Protein AF-R4YTL3-F1 (afdb_monomer)

Radius of gyration: 23.17 Å; Cα contacts (8 Å, |Δi|>4): 343; chains: 1; bounding box: 93×46×50 Å

Organism: NCBI:txid698738

Nearest PDB structures (foldseek):
  4dok-assembly2_B  TM=5.307E-01  e=1.061E-02  Arabidopsis thaliana
  6crd-assembly1_B  TM=7.516E-01  e=5.118E+00  Staphylothermus marinus
  7okt-assembly2_B  TM=2.646E-01  e=1.957E-01  Homo sapiens
  8v45-assembly1_F  TM=2.611E-01  e=8.905E-01  Escherichia coli B185
  8v48-assembly1_B  TM=3.566E-01  e=4.053E+00  Escherichia coli B185

Foldseek 3Di:
DPPDPVPPPDDPPPPPPPPPPPPPQPWDWQFKFFLDDPNDGQKIKIWIFGDPDPPPPDTHTFKIKIFGAAQWAFLVNVLVSQCVLLCVQPNDPVCVVCVVVSCQVSLLCPGTDGFLWMWMWGWDDDPNAIWTFIDIQNHTQDIGHNVVRVSSVCSCQPPRHSDPRSNCRRNVNDDPVVRVVSVVSNVPRHDDPVRSVVSVVSSVVSVVVVD

Secondary structure (DSSP, 8-state):
--S-TT-SSS----------------EEEEEEEEEEETTEEEEEEEEEEE--STT-SSPEEEEEEEEE-SS-B-HHHHHHHHHHHHHHHHHHHHHHHTHHHHHHHHHT--S-B-TT-EEEEEEEEETTEEEEEEEETTEEEEEEETTHHHHHHHHHHSSS-S-HHHHHHHTT-S-HHHHHHHHHHHHH----HHHHHHHHHHHHHHHHHT-

InterPro domains:
  IPR016087 Chalcone isomerase [P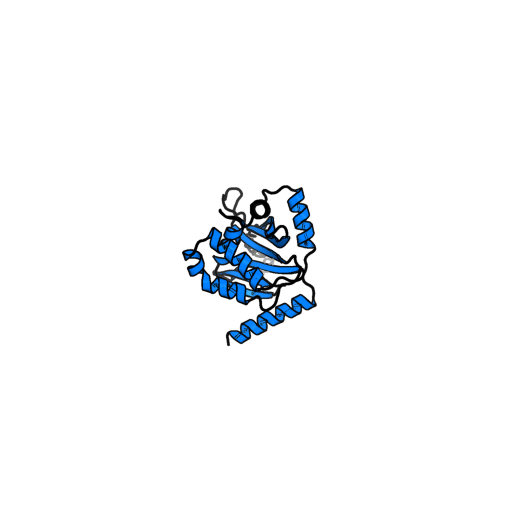F16036] (20-171)

Mean predicted aligned error: 8.26 Å

Solvent-accessible surface area (backbone atoms only — not comparable to full-atom values): 11824 Å² total; per-residue (Å²): 139,80,95,62,87,88,70,84,83,74,76,85,73,81,77,76,72,78,73,76,74,73,79,73,75,59,70,39,80,47,23,36,24,49,52,55,61,94,95,36,61,51,31,36,35,40,33,25,24,31,57,69,58,100,78,52,94,66,65,43,78,39,34,42,39,36,33,30,56,40,75,69,41,49,49,70,56,55,51,49,56,50,52,52,26,41,45,68,50,58,35,69,69,56,48,59,76,41,41,68,59,52,47,55,64,55,62,59,56,80,58,63,44,36,45,9,39,36,39,36,40,28,62,46,73,60,89,92,45,64,28,19,42,32,25,45,55,92,37,76,60,46,81,43,55,58,62,50,53,54,55,58,50,43,21,40,58,44,95,48,31,77,39,69,67,25,23,33,15,35,70,48,70,48,55,69,70,57,42,52,56,45,47,59,55,48,74,68,45,56,58,51,72,70,54,35,60,50,49,56,49,43,44,56,52,55,57,60,74,77,110

Sequence (211 aa):
MYRIVLSLITIFSVCFSALAVASSENVELQGYGAFSNLNKDWMLMALYVNKAEETAESATPQRLEIKIAPQRFSQRRFRSLWLNALAIEHGADKMAAMQAELTQFFDIIQEPLEAGDTLIIERTEIGSEVRTEVKINYHTLADLSADFLPLIVQSLVGKHPPTQALKTGLTGEASLREQTNLAIRFDRLEPTLPRIAEISRWGKRILASHL

pLDDT: mean 88.37, std 17.32, range [41.62, 98.81]

Structure (mmCIF, N/CA/C/O backbone):
data_AF-R4YTL3-F1
#
_entry.id   AF-R4YTL3-F1
#
loop_
_atom_site.group_PDB
_atom_site.id
_atom_site.type_symbol
_atom_site.label_atom_id
_atom_site.label_alt_id
_atom_site.label_comp_id
_atom_site.label_asym_id
_atom_site.label_entity_id
_atom_site.label_seq_id
_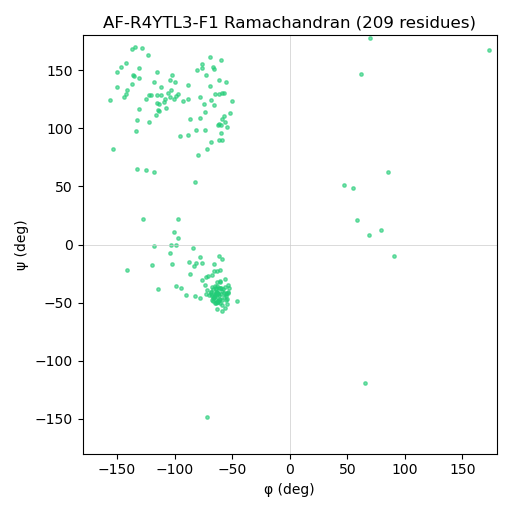atom_site.pdbx_PDB_ins_code
_atom_site.Cartn_x
_atom_site.Cartn_y
_atom_site.Cartn_z
_atom_site.occupancy
_atom_site.B_iso_or_equiv
_atom_site.auth_seq_id
_atom_site.auth_comp_id
_atom_site.auth_asym_id
_atom_site.auth_atom_id
_atom_site.pdbx_PDB_model_num
ATOM 1 N N . MET A 1 1 ? 75.427 13.203 28.846 1.00 50.22 1 MET A N 1
ATOM 2 C CA . MET A 1 1 ? 74.529 12.360 28.021 1.00 50.22 1 MET A CA 1
ATOM 3 C C . MET A 1 1 ? 73.904 11.358 28.984 1.00 50.22 1 MET A C 1
ATOM 5 O O . MET A 1 1 ? 74.650 10.568 29.522 1.00 50.22 1 MET A O 1
ATOM 9 N N . TYR A 1 2 ? 72.684 11.501 29.500 1.00 44.78 2 TYR A N 1
ATOM 10 C CA . TYR A 1 2 ? 71.396 11.387 28.813 1.00 44.78 2 TYR A CA 1
ATOM 11 C C . TYR A 1 2 ? 70.333 12.234 29.553 1.00 44.78 2 TYR A C 1
ATOM 13 O O . TYR A 1 2 ? 69.546 11.731 30.345 1.00 44.78 2 TYR A O 1
ATOM 21 N N . ARG A 1 3 ? 70.297 13.548 29.291 1.00 46.03 3 ARG A N 1
ATOM 22 C CA . ARG A 1 3 ? 69.142 14.420 29.593 1.00 46.03 3 ARG A CA 1
ATOM 23 C C . ARG A 1 3 ? 68.102 14.284 28.472 1.00 46.03 3 ARG A C 1
ATOM 25 O O . ARG A 1 3 ? 67.812 15.282 27.832 1.00 46.03 3 ARG A O 1
ATOM 32 N N . ILE A 1 4 ? 67.653 13.072 28.122 1.00 51.38 4 ILE A N 1
ATOM 33 C CA . ILE A 1 4 ? 66.729 12.895 26.973 1.00 51.38 4 ILE A CA 1
ATOM 34 C C . ILE A 1 4 ? 65.637 11.831 27.189 1.00 51.38 4 ILE A C 1
ATOM 36 O O . ILE A 1 4 ? 64.583 11.942 26.581 1.00 51.38 4 ILE A O 1
ATOM 40 N N . VAL A 1 5 ? 65.769 10.859 28.095 1.00 46.12 5 VAL A N 1
ATOM 41 C CA . VAL A 1 5 ? 64.767 9.764 28.169 1.00 46.12 5 VAL A CA 1
ATOM 42 C C . VAL A 1 5 ? 63.686 9.996 29.238 1.00 46.12 5 VAL A C 1
ATOM 44 O O . VAL A 1 5 ? 63.037 9.065 29.692 1.00 46.12 5 VAL A O 1
ATOM 47 N N . LEU A 1 6 ? 63.475 11.253 29.648 1.00 41.62 6 LEU A N 1
ATOM 48 C CA . LEU A 1 6 ? 62.362 11.659 30.525 1.00 41.62 6 LEU A CA 1
ATOM 49 C C . LEU A 1 6 ? 61.192 12.299 29.752 1.00 41.62 6 LEU A C 1
ATOM 51 O O . LEU A 1 6 ? 60.295 12.874 30.356 1.00 41.62 6 LEU A O 1
ATOM 55 N N . SER A 1 7 ? 61.194 12.215 28.418 1.00 45.69 7 SER A N 1
ATOM 56 C CA . SER A 1 7 ? 60.171 12.813 27.553 1.00 45.69 7 SER A CA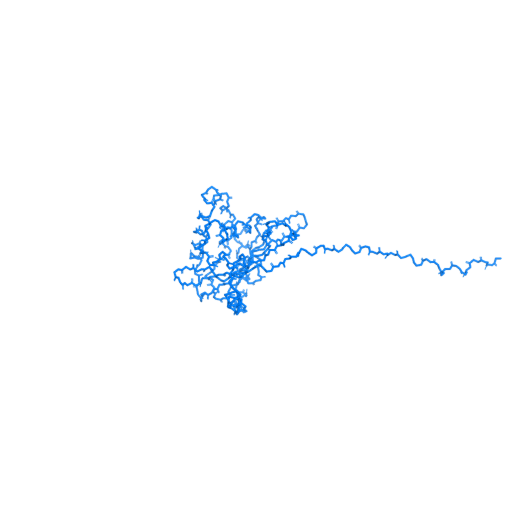 1
ATOM 57 C C . SER A 1 7 ? 59.692 11.812 26.498 1.00 45.69 7 SER A C 1
ATOM 59 O O . SER A 1 7 ? 59.905 11.967 25.304 1.00 45.69 7 SER A O 1
ATOM 61 N N . LEU A 1 8 ? 59.058 10.737 26.960 1.00 42.53 8 LEU A N 1
ATOM 62 C CA . LEU A 1 8 ? 58.142 9.933 26.137 1.00 42.53 8 LEU A CA 1
ATOM 63 C C . LEU A 1 8 ? 56.786 9.748 26.839 1.00 42.53 8 LEU A C 1
ATOM 65 O O . LEU A 1 8 ? 56.022 8.840 26.539 1.00 42.53 8 LEU A O 1
ATOM 69 N N . ILE A 1 9 ? 56.487 10.654 27.773 1.00 49.19 9 ILE A N 1
ATOM 70 C CA . ILE A 1 9 ? 55.171 10.868 28.375 1.00 49.19 9 ILE A CA 1
ATOM 71 C C . ILE A 1 9 ? 54.768 12.293 28.000 1.00 49.19 9 ILE A C 1
ATOM 73 O O . ILE A 1 9 ? 54.671 13.177 28.840 1.00 49.19 9 ILE A O 1
ATOM 77 N N . THR A 1 10 ? 54.626 12.559 26.708 1.00 47.91 10 THR A N 1
ATOM 78 C CA . THR A 1 10 ? 53.967 13.778 26.241 1.00 47.91 10 THR A CA 1
ATOM 79 C C . THR A 1 10 ? 53.432 13.530 24.846 1.00 47.91 10 THR A C 1
ATOM 81 O O . THR A 1 10 ? 54.187 13.216 23.933 1.00 47.91 10 THR A O 1
ATOM 84 N N . ILE A 1 11 ? 52.124 13.753 24.714 1.00 50.44 11 ILE A N 1
ATOM 85 C CA . ILE A 1 11 ? 51.356 13.817 23.470 1.00 50.44 11 ILE A CA 1
ATOM 86 C C . ILE A 1 11 ? 50.887 12.436 22.984 1.00 50.44 11 ILE A C 1
ATOM 88 O O . ILE A 1 11 ? 51.167 11.981 21.879 1.00 50.44 11 ILE A O 1
ATOM 92 N N . PHE A 1 12 ? 50.060 11.796 23.819 1.00 46.00 12 PHE A N 1
ATOM 93 C CA . PHE A 1 12 ? 48.920 11.025 23.320 1.00 46.00 12 PHE A CA 1
ATOM 94 C C . PHE A 1 12 ? 48.062 12.014 22.522 1.00 46.00 12 PHE A C 1
ATOM 96 O O . PHE A 1 12 ? 47.272 12.773 23.082 1.00 46.00 12 PHE A O 1
ATOM 103 N N . SER A 1 13 ? 48.367 12.119 21.228 1.00 48.91 13 SER A N 1
ATOM 104 C CA . SER A 1 13 ? 47.655 12.962 20.281 1.00 48.91 13 SER A CA 1
ATOM 105 C C . SER A 1 13 ? 46.194 12.539 20.304 1.00 48.91 13 SER A C 1
ATOM 107 O O . SER A 1 13 ? 45.847 11.427 19.907 1.00 48.91 13 SER A O 1
ATOM 109 N N . VAL A 1 14 ? 45.362 13.421 20.848 1.00 51.19 14 VAL A N 1
ATOM 110 C CA . VAL A 1 14 ? 43.909 13.326 20.839 1.00 51.19 14 VAL A CA 1
ATOM 111 C C . VAL A 1 14 ? 43.469 13.345 19.376 1.00 51.19 14 VAL A C 1
ATOM 113 O O . VAL A 1 14 ? 43.236 14.395 18.786 1.00 51.19 14 VAL A O 1
ATOM 116 N N . CYS A 1 15 ? 43.373 12.164 18.769 1.00 48.69 15 CYS A N 1
ATOM 117 C CA . CYS A 1 15 ? 42.535 11.945 17.601 1.00 48.69 15 CYS A CA 1
ATOM 118 C C . CYS A 1 15 ? 41.089 11.983 18.093 1.00 48.69 15 CYS A C 1
ATOM 120 O O . CYS A 1 15 ? 40.484 10.958 18.397 1.00 48.69 15 CYS A O 1
ATOM 122 N N . PHE A 1 16 ? 40.556 13.197 18.230 1.00 50.69 16 PHE A N 1
ATOM 123 C CA . PHE A 1 16 ? 39.122 13.415 18.309 1.00 50.69 16 PHE A CA 1
ATOM 124 C C . PHE A 1 16 ? 38.565 13.083 16.924 1.00 50.69 16 PHE A C 1
ATOM 126 O O . PHE A 1 16 ? 38.540 13.919 16.023 1.00 50.69 16 PHE A O 1
ATOM 133 N N . SER A 1 17 ? 38.227 11.813 16.717 1.00 49.75 17 SER A N 1
ATOM 134 C CA . SER A 1 17 ? 37.454 11.383 15.564 1.00 49.75 17 SER A CA 1
ATOM 135 C C . SER A 1 17 ? 36.136 12.146 15.620 1.00 49.75 17 SER A C 1
ATOM 137 O O . SER A 1 17 ? 35.312 11.894 16.497 1.00 49.75 17 SER A O 1
ATOM 139 N N . ALA A 1 18 ? 35.958 13.111 14.720 1.00 51.25 18 ALA A N 1
ATOM 140 C CA . ALA A 1 18 ? 34.653 13.677 14.443 1.00 51.25 18 ALA A CA 1
ATOM 141 C C . ALA A 1 18 ? 33.775 12.522 13.954 1.00 51.25 18 ALA A C 1
ATOM 143 O O . ALA A 1 18 ? 33.846 12.111 12.796 1.00 51.25 18 ALA A O 1
ATOM 144 N N . LEU A 1 19 ? 33.012 11.937 14.875 1.00 45.50 19 LEU A N 1
ATOM 145 C CA . LEU A 1 19 ? 31.906 11.067 14.539 1.00 45.50 19 LEU A CA 1
ATOM 146 C C . LEU A 1 19 ? 30.937 11.968 13.777 1.00 45.50 19 LEU A C 1
ATOM 148 O O . LEU A 1 19 ? 30.296 12.836 14.370 1.00 45.50 19 LEU A O 1
ATOM 152 N N . ALA A 1 20 ? 30.908 11.831 12.453 1.00 45.12 20 ALA A N 1
ATOM 153 C CA . ALA A 1 20 ? 29.818 12.362 11.664 1.00 45.12 20 ALA A CA 1
ATOM 154 C C . ALA A 1 20 ? 28.552 11.739 12.251 1.00 45.12 20 ALA A C 1
ATOM 156 O O . ALA A 1 20 ? 28.320 10.537 12.119 1.00 45.12 20 ALA A O 1
ATOM 157 N N . VAL A 1 21 ? 27.790 12.539 12.995 1.00 43.94 21 VAL A N 1
ATOM 158 C CA . VAL A 1 21 ? 26.421 12.199 13.348 1.00 43.94 21 VAL A CA 1
ATOM 159 C C . VAL A 1 21 ? 25.728 12.066 12.006 1.00 43.94 21 VAL A C 1
ATOM 161 O O . VAL A 1 21 ? 25.489 13.066 11.334 1.00 43.94 21 VAL A O 1
ATOM 164 N N . ALA A 1 22 ? 25.497 10.826 11.575 1.00 42.72 22 ALA A N 1
ATOM 165 C CA . ALA A 1 22 ? 24.536 10.563 10.528 1.00 42.72 22 ALA A CA 1
ATOM 166 C C . ALA A 1 22 ? 23.254 11.252 10.992 1.00 42.72 22 ALA A C 1
ATOM 168 O O . ALA A 1 22 ? 22.723 10.921 12.055 1.00 42.72 22 ALA A O 1
ATOM 169 N N . SER A 1 23 ? 22.842 12.288 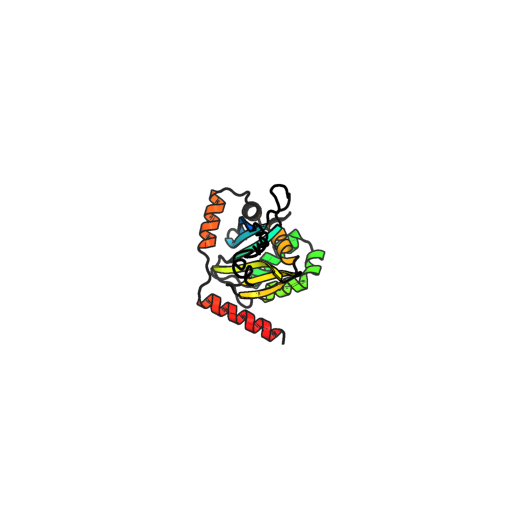10.267 1.00 45.47 23 SER A N 1
ATOM 170 C CA . SER A 1 23 ? 21.548 12.925 10.442 1.00 45.47 23 SER A CA 1
ATOM 171 C C . SER A 1 23 ? 20.512 11.819 10.327 1.00 45.47 23 SER A C 1
ATOM 173 O O . SER A 1 23 ? 20.238 11.336 9.232 1.00 45.47 23 SER A O 1
ATOM 175 N N . SER A 1 24 ? 20.012 11.353 11.471 1.00 51.34 24 SER A N 1
ATOM 176 C CA . SER A 1 24 ? 18.873 10.455 11.513 1.00 51.34 24 SER A CA 1
ATOM 177 C C . SER A 1 24 ? 17.730 11.237 10.894 1.00 51.34 24 SER A C 1
ATOM 179 O O . SER A 1 24 ? 17.213 12.157 11.525 1.00 51.34 24 SER A O 1
ATOM 181 N N . GLU A 1 25 ? 17.380 10.922 9.648 1.00 62.81 25 GLU A N 1
ATOM 182 C CA . GLU A 1 25 ? 16.120 11.381 9.082 1.00 62.81 25 GLU A CA 1
ATOM 183 C C . GLU A 1 25 ? 15.023 11.037 10.092 1.00 62.81 25 GLU A C 1
ATOM 185 O O . GLU A 1 25 ? 14.917 9.890 10.539 1.00 62.81 25 GLU A O 1
ATOM 190 N N . ASN A 1 26 ? 14.267 12.043 10.534 1.00 78.56 26 ASN A N 1
ATOM 191 C CA . ASN A 1 26 ? 13.244 11.850 11.551 1.00 78.56 26 ASN A CA 1
ATOM 192 C C . ASN A 1 26 ? 11.999 11.259 10.877 1.00 78.56 26 ASN A C 1
ATOM 194 O O . ASN A 1 26 ? 11.058 11.967 10.515 1.00 78.56 26 ASN A O 1
ATOM 198 N N . VAL A 1 27 ? 12.069 9.955 10.598 1.00 90.12 27 VAL A N 1
ATOM 199 C CA . VAL A 1 27 ? 10.976 9.183 10.012 1.00 90.12 27 VAL A CA 1
ATOM 200 C C . VAL A 1 27 ? 9.969 8.874 11.109 1.00 90.12 27 VAL A C 1
ATOM 202 O O . VAL A 1 27 ? 10.211 8.050 11.991 1.00 90.12 27 VAL A O 1
ATOM 205 N N . GLU A 1 28 ? 8.819 9.526 11.034 1.00 93.31 28 GLU A N 1
ATOM 206 C CA . GLU A 1 28 ? 7.752 9.415 12.020 1.00 93.31 28 GLU A CA 1
ATOM 207 C C . GLU A 1 28 ? 6.512 8.778 1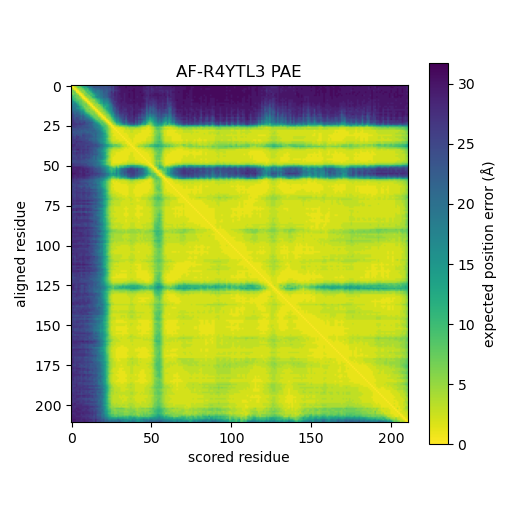1.396 1.00 93.31 28 GLU A C 1
ATOM 209 O O . GLU A 1 28 ? 6.212 8.965 10.215 1.00 93.31 28 GLU A O 1
ATOM 214 N N . LEU A 1 29 ? 5.751 8.045 12.209 1.00 95.94 29 LEU A N 1
ATOM 215 C CA . LEU A 1 29 ? 4.403 7.624 11.843 1.00 95.94 29 LEU A CA 1
ATOM 216 C C . LEU A 1 29 ? 3.501 8.864 11.742 1.00 95.94 29 LEU A C 1
ATOM 218 O O . LEU A 1 29 ? 3.296 9.561 12.734 1.00 95.94 29 LEU A O 1
ATOM 222 N N . GLN A 1 30 ? 2.931 9.107 10.564 1.00 95.88 30 GLN A N 1
ATOM 223 C CA . GLN A 1 30 ? 1.965 10.182 10.334 1.00 95.88 30 GLN A CA 1
ATOM 224 C C . GLN A 1 30 ? 0.552 9.774 10.768 1.00 95.88 30 GLN A C 1
ATOM 226 O O . GLN A 1 30 ? -0.147 10.556 11.408 1.00 95.88 30 GLN A O 1
ATOM 231 N N . GLY A 1 31 ? 0.121 8.557 10.425 1.00 97.50 31 GLY A N 1
ATOM 232 C CA . GLY A 1 31 ? -1.217 8.084 10.770 1.00 97.50 31 GLY A CA 1
ATOM 233 C C . GLY A 1 31 ? -1.593 6.742 10.151 1.00 97.50 31 GLY A C 1
ATOM 234 O O . GLY A 1 31 ? -0.929 6.237 9.239 1.00 97.50 31 GLY A O 1
ATOM 235 N N . TYR A 1 32 ? -2.689 6.179 10.661 1.00 98.62 32 TYR A N 1
ATOM 236 C CA . TYR A 1 32 ? -3.305 4.953 10.166 1.00 98.62 32 TYR A CA 1
ATOM 237 C C . TYR A 1 32 ? -4.540 5.237 9.318 1.00 98.62 32 TYR A C 1
ATOM 239 O O . TYR A 1 32 ? -5.330 6.133 9.614 1.00 98.62 32 TYR A O 1
ATOM 247 N N . GLY A 1 33 ? -4.770 4.406 8.306 1.00 98.19 33 GLY A N 1
ATOM 248 C CA . GLY A 1 33 ? -5.941 4.490 7.442 1.00 98.19 33 GLY A CA 1
ATOM 249 C C . GLY A 1 33 ? -6.481 3.120 7.049 1.00 98.19 33 GLY A C 1
ATOM 250 O O . GLY A 1 33 ? -5.762 2.124 7.057 1.00 98.19 33 GLY A O 1
ATOM 251 N N . ALA A 1 34 ? -7.763 3.060 6.693 1.00 98.06 34 ALA A N 1
ATOM 252 C CA . ALA A 1 34 ? -8.385 1.861 6.140 1.00 98.06 34 ALA A CA 1
ATOM 253 C C . ALA A 1 34 ? -8.829 2.120 4.700 1.00 98.06 34 ALA A C 1
ATOM 255 O O . ALA A 1 34 ? -9.629 3.016 4.427 1.00 98.06 34 ALA A O 1
ATOM 256 N N . PHE A 1 35 ? -8.323 1.318 3.765 1.00 98.06 35 PHE A N 1
ATOM 257 C CA . PHE A 1 35 ? -8.849 1.293 2.408 1.00 98.06 35 PHE A CA 1
ATOM 258 C C . PHE A 1 35 ? -10.093 0.410 2.397 1.00 98.06 35 PHE A C 1
ATOM 260 O O . PHE A 1 35 ? -10.022 -0.825 2.319 1.00 98.06 35 PHE A O 1
ATOM 267 N N . SER A 1 36 ? -11.247 1.063 2.458 1.00 95.56 36 SER A N 1
ATOM 268 C CA . SER A 1 36 ? -12.547 0.404 2.486 1.00 95.56 36 SER A CA 1
ATOM 269 C C . SER A 1 36 ? -13.251 0.511 1.133 1.00 95.56 36 SER A C 1
ATOM 271 O O . SER A 1 36 ? -13.214 1.538 0.460 1.00 95.56 36 SER A O 1
ATOM 273 N N . ASN A 1 37 ? -13.936 -0.555 0.723 1.00 93.56 37 ASN A N 1
ATOM 274 C CA . ASN A 1 37 ? -14.825 -0.537 -0.437 1.00 93.56 37 ASN A CA 1
ATOM 275 C C . ASN A 1 37 ? -16.053 -1.400 -0.141 1.00 93.56 37 ASN A C 1
ATOM 277 O O . ASN A 1 37 ? -15.897 -2.548 0.278 1.00 93.56 37 ASN A O 1
ATOM 281 N N . LEU A 1 38 ? -17.253 -0.847 -0.363 1.00 88.81 38 LEU A N 1
ATOM 282 C CA . LEU A 1 38 ? -18.541 -1.472 -0.023 1.00 88.81 38 LEU A CA 1
ATOM 283 C C . LEU A 1 38 ? -18.634 -1.874 1.465 1.00 88.81 38 LEU A C 1
ATOM 285 O O . LEU A 1 38 ? -18.981 -3.007 1.786 1.00 88.81 38 LEU A O 1
ATOM 289 N N . ASN A 1 39 ? -18.287 -0.950 2.372 1.00 87.94 39 ASN A N 1
ATOM 290 C CA . ASN A 1 39 ? -18.302 -1.140 3.836 1.00 87.94 39 ASN A CA 1
ATOM 291 C C . ASN A 1 39 ? -17.422 -2.290 4.354 1.00 87.94 39 ASN A C 1
ATOM 293 O O . ASN A 1 39 ? -17.630 -2.796 5.455 1.00 87.94 39 ASN A O 1
ATOM 297 N N . LYS A 1 40 ? -16.429 -2.702 3.564 1.00 93.88 40 LYS A N 1
ATOM 298 C CA . LYS A 1 40 ? -15.442 -3.704 3.950 1.00 93.88 40 LYS A CA 1
ATOM 299 C C . LYS A 1 40 ? -14.045 -3.122 3.841 1.00 93.88 40 LYS A C 1
ATOM 301 O O . LYS A 1 40 ? -13.676 -2.621 2.778 1.00 93.88 40 LYS A O 1
ATOM 306 N N . ASP A 1 41 ? -13.268 -3.260 4.906 1.00 97.06 41 ASP A N 1
ATOM 307 C CA . ASP A 1 41 ? -11.845 -2.936 4.898 1.00 97.06 41 ASP A CA 1
ATOM 308 C C . ASP A 1 41 ? -11.091 -4.029 4.146 1.00 97.06 41 ASP A C 1
ATOM 310 O O . ASP A 1 41 ? -11.161 -5.212 4.495 1.00 97.06 41 ASP A O 1
ATOM 314 N N . TRP A 1 42 ? -10.393 -3.634 3.088 1.00 98.12 42 TRP A N 1
ATOM 315 C CA . TRP A 1 42 ? -9.552 -4.538 2.307 1.00 98.12 42 TRP A CA 1
ATOM 316 C C . TRP A 1 42 ? -8.106 -4.490 2.784 1.00 98.12 42 TRP A C 1
ATOM 318 O O . TRP A 1 42 ? -7.437 -5.521 2.830 1.00 98.12 42 TRP A O 1
ATOM 328 N N . MET A 1 43 ? -7.645 -3.296 3.151 1.00 98.56 43 MET A N 1
ATOM 329 C CA . MET A 1 43 ? -6.268 -3.022 3.536 1.00 98.56 43 MET A CA 1
ATOM 330 C C . MET A 1 43 ? -6.257 -2.023 4.691 1.00 98.56 43 MET A C 1
ATOM 332 O O . MET A 1 43 ? -6.959 -1.012 4.629 1.00 98.56 43 MET A O 1
ATOM 336 N N . LEU A 1 44 ? -5.471 -2.304 5.726 1.00 98.69 44 LEU A N 1
ATOM 337 C CA . LEU A 1 44 ? -5.126 -1.341 6.769 1.00 98.69 44 LEU A CA 1
ATOM 338 C C . LEU A 1 44 ? -3.738 -0.792 6.463 1.00 98.69 44 LEU A C 1
ATOM 340 O O . LEU A 1 44 ? -2.875 -1.537 6.013 1.00 98.69 44 LEU A O 1
ATOM 344 N N . MET A 1 45 ? -3.537 0.502 6.654 1.00 98.69 45 MET A N 1
ATOM 345 C CA . MET A 1 45 ? -2.358 1.209 6.173 1.00 98.69 45 MET A CA 1
ATOM 346 C C . MET A 1 45 ? -1.750 2.049 7.286 1.00 98.69 45 MET A C 1
ATOM 348 O O . MET A 1 45 ? -2.493 2.645 8.065 1.00 98.69 45 MET A O 1
ATOM 352 N N . ALA A 1 46 ? -0.426 2.126 7.315 1.00 98.62 46 ALA A N 1
ATOM 353 C CA . ALA A 1 46 ? 0.343 3.043 8.142 1.00 98.62 46 ALA A CA 1
ATOM 354 C C . ALA A 1 46 ? 1.274 3.850 7.233 1.00 98.62 46 ALA A C 1
ATOM 356 O O . ALA A 1 46 ? 2.030 3.278 6.441 1.00 98.62 46 ALA A O 1
ATOM 357 N N . LEU A 1 47 ? 1.186 5.176 7.315 1.00 98.50 47 LEU A N 1
ATOM 358 C CA . LEU A 1 47 ? 2.035 6.079 6.543 1.00 98.50 47 LEU A CA 1
ATOM 359 C C . LEU A 1 47 ? 3.110 6.668 7.447 1.00 98.50 47 LEU A C 1
ATOM 361 O O . LEU A 1 47 ? 2.800 7.276 8.469 1.00 98.50 47 LEU A O 1
ATOM 365 N N . TYR A 1 48 ? 4.360 6.530 7.028 1.00 97.44 48 TYR A N 1
ATOM 366 C CA . TYR A 1 48 ? 5.520 7.127 7.666 1.00 97.44 48 TYR A CA 1
ATOM 367 C C . TYR A 1 48 ? 6.111 8.191 6.752 1.00 97.44 48 TYR A C 1
ATOM 369 O O . TYR A 1 48 ? 6.284 7.978 5.544 1.00 97.44 48 TYR A O 1
ATOM 377 N N . VAL A 1 49 ? 6.440 9.332 7.339 1.00 95.12 49 VAL A N 1
ATOM 378 C CA . VAL A 1 49 ? 6.938 10.505 6.626 1.00 95.12 49 VAL A CA 1
ATOM 379 C C . VAL A 1 49 ? 8.185 11.039 7.310 1.00 95.12 49 VAL A C 1
ATOM 381 O O . VAL A 1 49 ? 8.354 10.894 8.517 1.00 95.12 49 VAL A O 1
ATOM 384 N N . ASN A 1 50 ? 9.049 11.684 6.537 1.00 91.19 50 ASN A N 1
ATOM 385 C CA . ASN A 1 50 ? 10.099 12.534 7.075 1.00 91.19 50 ASN A CA 1
ATOM 386 C C . ASN A 1 50 ? 9.565 13.971 7.130 1.00 91.19 50 ASN A C 1
ATOM 388 O O . ASN A 1 50 ? 9.129 14.521 6.110 1.00 91.19 50 ASN A O 1
ATOM 392 N N . LYS A 1 51 ? 9.590 14.560 8.327 1.00 80.69 51 LYS A N 1
ATOM 393 C CA . LYS A 1 51 ? 9.337 15.986 8.541 1.00 80.69 51 LYS A CA 1
ATOM 394 C C . LYS A 1 51 ? 10.687 16.698 8.584 1.00 80.69 51 LYS A C 1
ATOM 396 O O . LYS A 1 51 ? 11.338 16.756 9.625 1.00 80.69 51 LYS A O 1
ATOM 401 N N . ALA A 1 52 ? 11.122 17.207 7.438 1.00 66.06 52 ALA A N 1
ATOM 402 C CA . ALA A 1 52 ? 12.321 18.029 7.369 1.00 66.06 52 ALA A CA 1
ATOM 403 C C . ALA A 1 52 ? 12.008 19.415 7.961 1.00 66.06 52 ALA A C 1
ATOM 405 O O . ALA A 1 52 ? 11.431 20.243 7.276 1.00 66.06 52 ALA A O 1
ATOM 406 N N . GLU A 1 53 ? 12.376 19.644 9.224 1.00 53.72 53 GLU A N 1
ATOM 407 C CA . GLU A 1 53 ? 12.126 20.875 10.002 1.00 53.72 53 GLU A CA 1
ATOM 408 C C . GLU A 1 53 ? 10.635 21.218 10.235 1.00 53.72 53 GLU A C 1
ATOM 410 O O . GLU A 1 53 ? 9.761 20.973 9.408 1.00 53.72 53 GLU A O 1
ATOM 415 N N . GLU A 1 54 ? 10.325 21.820 11.392 1.00 50.00 54 GLU A N 1
ATOM 416 C CA . GLU A 1 54 ? 8.952 22.169 11.825 1.00 50.00 54 GLU A CA 1
ATOM 417 C C . GLU A 1 54 ? 8.208 23.118 10.857 1.00 50.00 54 GLU A C 1
ATOM 419 O O . GLU A 1 54 ? 6.994 23.287 10.960 1.00 50.00 54 GLU A O 1
ATOM 424 N N . THR A 1 55 ? 8.928 23.720 9.906 1.00 48.50 55 THR A N 1
ATOM 425 C CA . THR A 1 55 ? 8.449 24.705 8.927 1.00 48.50 55 THR A CA 1
ATOM 426 C C . THR A 1 55 ? 8.238 24.173 7.507 1.00 48.50 55 THR A C 1
ATOM 428 O O . THR A 1 55 ? 7.708 24.917 6.681 1.00 48.50 55 THR A O 1
ATOM 431 N N . ALA A 1 56 ? 8.626 22.935 7.174 1.00 49.22 56 ALA A N 1
ATOM 432 C CA . ALA A 1 56 ? 8.344 22.409 5.838 1.00 49.22 56 ALA A CA 1
ATOM 433 C C . ALA A 1 56 ? 6.856 22.057 5.700 1.00 49.22 56 ALA A C 1
ATOM 435 O O . ALA A 1 56 ? 6.356 21.117 6.315 1.00 49.22 56 ALA A O 1
ATOM 436 N N . GLU A 1 57 ? 6.154 22.789 4.833 1.00 49.84 57 GLU A N 1
ATOM 437 C CA . GLU A 1 57 ? 4.726 22.602 4.535 1.00 49.84 57 GLU A CA 1
ATOM 438 C C . GLU A 1 57 ? 4.383 21.222 3.931 1.00 49.84 57 GLU A C 1
ATOM 440 O O . GLU A 1 57 ? 3.206 20.876 3.823 1.00 49.84 57 GLU A O 1
ATOM 445 N N . SER A 1 58 ? 5.374 20.405 3.550 1.00 60.78 58 SER A N 1
ATOM 446 C CA . SER A 1 58 ? 5.152 19.084 2.954 1.00 60.78 58 SER A CA 1
ATOM 447 C C . SER A 1 58 ? 6.018 17.996 3.591 1.00 60.78 58 SER A C 1
ATOM 449 O O . SER A 1 58 ? 7.217 17.895 3.322 1.00 60.78 58 SER A O 1
ATOM 451 N N . ALA A 1 59 ? 5.395 17.130 4.390 1.00 82.62 59 ALA A N 1
ATOM 452 C CA . ALA A 1 59 ? 6.025 15.907 4.867 1.00 82.62 59 ALA A CA 1
ATOM 453 C C . ALA A 1 59 ? 6.302 14.960 3.685 1.00 82.62 59 ALA A C 1
ATOM 455 O O . ALA A 1 59 ? 5.414 14.688 2.873 1.00 82.62 59 ALA A O 1
ATOM 456 N N . THR A 1 60 ? 7.534 14.460 3.574 1.00 90.44 60 THR A N 1
ATOM 457 C CA . THR A 1 60 ? 7.929 13.586 2.458 1.00 90.44 60 THR A CA 1
ATOM 458 C C . THR A 1 60 ? 7.637 12.127 2.810 1.00 90.44 60 THR A C 1
ATOM 460 O O . THR A 1 60 ? 8.127 11.665 3.841 1.00 90.44 60 THR A O 1
ATOM 463 N N . PRO A 1 61 ? 6.882 11.368 1.991 1.00 95.06 61 PRO A N 1
ATOM 464 C CA . PRO A 1 61 ? 6.639 9.952 2.252 1.00 95.06 61 PRO A CA 1
ATOM 465 C C . PRO A 1 61 ? 7.932 9.135 2.262 1.00 95.06 61 PRO A C 1
ATOM 467 O O . PRO A 1 61 ? 8.719 9.207 1.320 1.00 95.06 61 PRO A O 1
ATOM 470 N N . GLN A 1 62 ? 8.119 8.338 3.313 1.00 96.31 62 GLN A N 1
ATOM 471 C CA . GLN A 1 62 ? 9.295 7.478 3.494 1.00 96.31 62 GLN A CA 1
ATOM 472 C C . GLN A 1 62 ? 8.934 5.999 3.459 1.00 96.31 62 GLN A C 1
ATOM 474 O O . GLN A 1 62 ? 9.652 5.194 2.871 1.00 96.31 62 GLN A O 1
ATOM 479 N N . ARG A 1 63 ? 7.788 5.632 4.040 1.00 98.06 63 ARG A N 1
ATOM 480 C CA . ARG A 1 63 ? 7.289 4.258 4.021 1.00 98.06 63 ARG A CA 1
ATOM 481 C C . ARG A 1 63 ? 5.770 4.243 4.060 1.00 98.06 63 ARG A C 1
ATOM 483 O O . ARG A 1 63 ? 5.155 4.935 4.864 1.00 98.06 63 ARG A O 1
ATOM 490 N N . LEU A 1 64 ? 5.174 3.409 3.222 1.00 98.75 64 LEU A N 1
ATOM 491 C CA . LEU A 1 64 ? 3.778 3.014 3.306 1.00 98.75 64 LEU A CA 1
ATOM 492 C C . LEU A 1 64 ? 3.729 1.518 3.617 1.00 98.75 64 LEU A C 1
ATOM 494 O O . LEU A 1 64 ? 4.162 0.697 2.809 1.00 98.75 64 LEU A O 1
ATOM 498 N N . GLU A 1 65 ? 3.196 1.171 4.782 1.00 98.75 65 GLU A N 1
ATOM 499 C CA . GLU A 1 65 ? 2.957 -0.215 5.174 1.00 98.75 65 GLU A CA 1
ATOM 500 C C . GLU A 1 65 ? 1.475 -0.545 5.023 1.00 98.75 65 GLU A C 1
ATOM 502 O O . GLU A 1 65 ? 0.606 0.228 5.427 1.00 98.75 65 GLU A O 1
ATOM 507 N N . ILE A 1 66 ? 1.180 -1.685 4.407 1.00 98.81 66 ILE A N 1
ATOM 508 C CA . ILE A 1 66 ? -0.159 -2.114 4.026 1.00 98.81 66 ILE A CA 1
ATOM 509 C C . ILE A 1 66 ? -0.358 -3.545 4.515 1.00 98.81 66 ILE A C 1
ATOM 511 O O . ILE A 1 66 ? 0.289 -4.471 4.033 1.00 98.81 66 ILE A O 1
ATOM 515 N N . LYS A 1 67 ? -1.311 -3.740 5.420 1.00 98.75 67 LYS A N 1
ATOM 516 C CA . LYS A 1 67 ? -1.697 -5.048 5.944 1.00 98.75 67 LYS A CA 1
ATOM 517 C C . LYS A 1 67 ? -3.027 -5.495 5.363 1.00 98.75 67 LYS A C 1
ATOM 519 O O . LYS A 1 67 ? -4.017 -4.755 5.366 1.00 98.75 67 LYS A O 1
ATOM 524 N N . ILE A 1 68 ? -3.062 -6.721 4.856 1.00 98.62 68 ILE A N 1
ATOM 525 C CA . ILE A 1 68 ? -4.251 -7.298 4.232 1.00 98.62 68 ILE A CA 1
ATOM 526 C C . ILE A 1 68 ? -5.236 -7.764 5.309 1.00 98.62 68 ILE A C 1
ATOM 528 O O . ILE A 1 68 ? -4.889 -8.523 6.210 1.00 98.62 68 ILE A O 1
ATOM 532 N N . ALA A 1 69 ? -6.486 -7.304 5.216 1.00 98.06 69 ALA A N 1
ATOM 533 C CA . ALA A 1 69 ? -7.529 -7.591 6.204 1.00 98.06 69 ALA A CA 1
ATOM 534 C C . ALA A 1 69 ? -8.369 -8.861 5.928 1.00 98.06 69 ALA A C 1
ATOM 536 O O . ALA A 1 69 ? -8.670 -9.593 6.874 1.00 98.06 69 ALA A O 1
ATOM 537 N N . PRO A 1 70 ? -8.827 -9.150 4.691 1.00 97.69 70 PRO A N 1
ATOM 538 C CA . PRO A 1 70 ? -9.673 -10.314 4.440 1.00 97.69 70 PRO A CA 1
ATOM 539 C C . PRO A 1 70 ? -8.861 -11.608 4.325 1.00 97.69 70 PRO A C 1
ATOM 541 O O . PRO A 1 70 ? -7.764 -11.616 3.788 1.00 97.69 70 PRO A O 1
ATOM 544 N N . GLN A 1 71 ? -9.479 -12.731 4.704 1.00 96.75 71 GLN A N 1
ATOM 545 C CA . GLN A 1 71 ? -8.877 -14.074 4.619 1.00 96.75 71 GLN A CA 1
ATOM 546 C C . GLN A 1 71 ? -8.395 -14.459 3.216 1.00 96.75 71 GLN A C 1
ATOM 548 O O . GLN A 1 71 ? -7.466 -15.239 3.066 1.00 96.75 71 GLN A O 1
ATOM 553 N N . ARG A 1 72 ? -9.043 -13.926 2.177 1.00 97.00 72 ARG A N 1
ATOM 554 C CA . ARG A 1 72 ? -8.644 -14.129 0.788 1.00 97.00 72 ARG A CA 1
ATOM 555 C C . ARG A 1 72 ? -8.882 -12.860 -0.011 1.00 97.00 72 ARG A C 1
ATOM 557 O O . ARG A 1 72 ? -10.004 -12.344 -0.062 1.00 97.00 72 ARG A O 1
ATOM 564 N N . PHE A 1 73 ? -7.842 -12.406 -0.690 1.00 97.88 73 PHE A N 1
ATOM 565 C CA . PHE A 1 73 ? -7.833 -11.211 -1.513 1.00 97.88 73 PHE A CA 1
ATOM 566 C C . PHE A 1 73 ? -7.174 -11.525 -2.855 1.00 97.88 73 PHE A C 1
ATOM 568 O O . PHE A 1 73 ? -5.959 -11.562 -3.004 1.00 97.88 73 PHE A O 1
ATOM 575 N N . SER A 1 74 ? -7.998 -11.800 -3.865 1.00 98.06 74 SER A N 1
ATOM 576 C CA . SER A 1 74 ? -7.492 -12.152 -5.195 1.00 98.06 74 SER A CA 1
ATOM 577 C C . SER A 1 74 ? -6.657 -11.021 -5.806 1.00 98.06 74 SER A C 1
ATOM 579 O O . SER A 1 74 ? -7.100 -9.869 -5.765 1.00 98.06 74 SER A O 1
ATOM 581 N N . GLN A 1 75 ? -5.572 -11.368 -6.503 1.00 97.50 75 GLN A N 1
ATOM 582 C CA . GLN A 1 75 ? -4.750 -10.446 -7.304 1.00 97.50 75 GLN A CA 1
ATOM 583 C C . GLN A 1 75 ? -5.577 -9.507 -8.179 1.00 97.50 75 GLN A C 1
ATOM 585 O O . GLN A 1 75 ? -5.402 -8.295 -8.141 1.00 97.50 75 GLN A O 1
ATOM 590 N N . ARG A 1 76 ? -6.545 -10.057 -8.927 1.00 97.69 76 ARG A N 1
ATOM 591 C CA . ARG A 1 76 ? -7.417 -9.273 -9.811 1.00 97.69 76 ARG A CA 1
ATOM 592 C C . ARG A 1 76 ? -8.138 -8.154 -9.059 1.00 97.69 76 ARG A C 1
ATOM 594 O O . ARG A 1 76 ? -8.248 -7.040 -9.564 1.00 97.69 76 ARG A O 1
ATOM 601 N N . ARG A 1 77 ? -8.643 -8.446 -7.858 1.00 97.56 77 ARG A N 1
ATOM 602 C CA . ARG A 1 77 ? -9.338 -7.461 -7.022 1.00 97.56 77 ARG A CA 1
ATOM 603 C C . ARG A 1 77 ? -8.363 -6.449 -6.428 1.00 97.56 77 ARG A C 1
ATOM 605 O O . ARG A 1 77 ? -8.692 -5.270 -6.449 1.00 97.56 77 ARG A O 1
ATOM 612 N N . PHE A 1 78 ? -7.199 -6.891 -5.949 1.00 98.19 78 PHE A N 1
ATOM 613 C CA . PHE A 1 78 ? -6.140 -6.003 -5.461 1.00 98.19 78 PHE A CA 1
ATOM 614 C C . PHE A 1 78 ? -5.739 -4.998 -6.546 1.00 98.19 78 PHE A C 1
ATOM 616 O O . PHE A 1 78 ? -5.879 -3.792 -6.355 1.00 98.19 78 PHE A O 1
ATOM 623 N N . ARG A 1 79 ? -5.380 -5.506 -7.731 1.00 98.00 79 ARG A N 1
ATOM 624 C CA . ARG A 1 79 ? -5.027 -4.707 -8.908 1.00 98.00 79 ARG A CA 1
ATOM 625 C C . ARG A 1 79 ? -6.147 -3.753 -9.307 1.00 98.00 79 ARG A C 1
ATOM 627 O O . ARG A 1 79 ? -5.891 -2.582 -9.541 1.00 98.00 79 ARG A O 1
ATOM 634 N N . SER A 1 80 ? -7.396 -4.220 -9.341 1.00 97.56 80 SER A N 1
ATOM 635 C CA . SER A 1 80 ? -8.542 -3.370 -9.688 1.00 97.56 80 SER A CA 1
ATOM 636 C C . SER A 1 80 ? -8.767 -2.231 -8.690 1.00 97.56 80 SER A C 1
ATOM 638 O O . SER A 1 80 ? -9.055 -1.121 -9.125 1.00 97.56 80 SER A O 1
ATOM 640 N N . LEU A 1 81 ? -8.651 -2.475 -7.380 1.00 97.38 81 LEU A N 1
ATOM 641 C CA . LEU A 1 81 ? -8.834 -1.421 -6.376 1.00 97.38 81 LEU A CA 1
ATOM 642 C C . LEU A 1 81 ? -7.748 -0.346 -6.491 1.00 97.38 81 LEU A C 1
ATOM 644 O O . LEU A 1 81 ? -8.073 0.839 -6.481 1.00 97.38 81 LEU A O 1
ATOM 648 N N . TRP A 1 82 ? -6.492 -0.758 -6.673 1.00 97.88 82 TRP A N 1
ATOM 649 C CA . TRP A 1 82 ? -5.374 0.165 -6.856 1.00 97.88 82 TRP A CA 1
ATOM 650 C C . TRP A 1 82 ? -5.441 0.935 -8.172 1.00 97.88 82 TRP A C 1
ATOM 652 O O . TRP A 1 82 ? -5.330 2.155 -8.156 1.00 97.88 82 TRP A O 1
ATOM 662 N N . LEU A 1 83 ? -5.681 0.262 -9.302 1.00 96.81 83 LEU A N 1
ATOM 663 C CA . LEU A 1 83 ? -5.804 0.938 -10.598 1.00 96.81 83 LEU A CA 1
ATOM 664 C C . LEU A 1 83 ? -6.945 1.959 -10.603 1.00 96.81 83 LEU A C 1
ATOM 666 O O . LEU A 1 83 ? -6.781 3.030 -11.175 1.00 96.81 83 LEU A O 1
ATOM 670 N N . ASN A 1 84 ? -8.067 1.664 -9.940 1.00 95.88 84 ASN A N 1
ATOM 671 C CA . ASN A 1 84 ? -9.158 2.625 -9.806 1.00 95.88 84 ASN A CA 1
ATOM 672 C C . ASN A 1 84 ? -8.728 3.860 -9.001 1.00 95.88 84 ASN A C 1
ATOM 674 O O . ASN A 1 84 ? -8.971 4.975 -9.447 1.00 95.88 84 ASN A O 1
ATOM 678 N N . ALA A 1 85 ? -8.078 3.675 -7.846 1.00 96.50 85 ALA A N 1
ATOM 679 C CA . ALA A 1 85 ? -7.595 4.788 -7.024 1.00 96.50 85 ALA A CA 1
ATOM 680 C C . ALA A 1 85 ? -6.583 5.661 -7.786 1.00 96.50 85 ALA A C 1
ATOM 682 O O . ALA A 1 85 ? -6.709 6.882 -7.834 1.00 96.50 85 ALA A O 1
ATOM 683 N N . LEU A 1 86 ? -5.619 5.019 -8.448 1.00 97.31 86 LEU A N 1
ATOM 684 C CA . LEU A 1 86 ? -4.571 5.693 -9.206 1.00 97.31 86 LEU A CA 1
ATOM 685 C C . LEU A 1 86 ? -5.120 6.448 -10.420 1.00 97.31 86 LEU A C 1
ATOM 687 O O . LEU A 1 86 ? -4.753 7.599 -10.638 1.00 97.31 86 LEU A O 1
ATOM 691 N N . ALA A 1 87 ? -6.015 5.828 -11.195 1.00 95.62 87 ALA A N 1
ATOM 692 C CA . ALA A 1 87 ? -6.576 6.445 -12.395 1.00 95.62 87 ALA A CA 1
ATOM 693 C C . ALA A 1 87 ? -7.433 7.678 -12.077 1.00 95.62 87 ALA A C 1
ATOM 695 O O . ALA A 1 87 ? -7.423 8.635 -12.849 1.00 95.62 87 ALA A O 1
ATOM 696 N N . ILE A 1 88 ? -8.156 7.657 -10.952 1.00 95.25 88 ILE A N 1
ATOM 697 C CA . ILE A 1 88 ? -8.975 8.789 -10.505 1.00 95.25 88 ILE A CA 1
ATOM 698 C C . ILE A 1 88 ? -8.092 9.975 -10.085 1.00 95.25 88 ILE A C 1
ATOM 700 O O . ILE A 1 88 ? -8.431 11.112 -10.405 1.00 95.25 88 ILE A O 1
ATOM 704 N N . GLU A 1 89 ? -6.974 9.731 -9.394 1.00 96.50 89 GLU A N 1
ATOM 705 C CA . GLU A 1 89 ? -6.089 10.808 -8.925 1.00 96.50 89 GLU A CA 1
ATOM 706 C C . GLU A 1 89 ? -5.197 11.374 -10.040 1.00 96.50 89 GLU A C 1
ATOM 708 O O . GLU A 1 89 ? -5.066 12.590 -10.166 1.00 96.50 89 GLU A O 1
ATOM 713 N N . HIS A 1 90 ? -4.575 10.508 -10.847 1.00 95.75 90 HIS A N 1
ATOM 714 C CA . HIS A 1 90 ? -3.463 10.900 -11.725 1.00 95.75 90 HIS A CA 1
ATOM 715 C C . HIS A 1 90 ? -3.845 11.090 -13.199 1.00 95.75 90 HIS A C 1
ATOM 717 O O . HIS A 1 90 ? -3.096 11.710 -13.954 1.00 95.75 90 HIS A O 1
ATOM 723 N N . GLY A 1 91 ? -4.998 10.569 -13.629 1.00 93.00 91 GLY A N 1
ATOM 724 C CA . GLY A 1 91 ? -5.420 10.609 -15.031 1.00 93.00 91 GLY A CA 1
ATOM 725 C C . GLY A 1 91 ? -4.598 9.703 -15.963 1.00 93.00 91 GLY A C 1
ATOM 726 O O . GLY A 1 91 ? -3.661 9.018 -15.556 1.00 93.00 91 GLY A O 1
ATOM 727 N N . ALA A 1 92 ? -4.973 9.664 -17.244 1.00 92.38 92 ALA A N 1
ATOM 728 C CA . ALA A 1 92 ? -4.459 8.675 -18.197 1.00 92.38 92 ALA A CA 1
ATOM 729 C C . ALA A 1 92 ? -2.967 8.849 -18.540 1.00 92.38 92 ALA A C 1
ATOM 731 O O . ALA A 1 92 ? -2.244 7.857 -18.599 1.00 92.38 92 ALA A O 1
ATOM 732 N N . ASP A 1 93 ? -2.494 10.084 -18.722 1.00 94.00 93 ASP A N 1
ATOM 733 C CA . ASP A 1 93 ? -1.126 10.346 -19.191 1.00 94.00 93 ASP A CA 1
ATOM 734 C C . ASP A 1 93 ? -0.074 9.911 -18.164 1.00 94.00 93 ASP A C 1
ATOM 736 O O . ASP A 1 93 ? 0.889 9.215 -18.491 1.00 94.00 93 ASP A O 1
ATOM 740 N N . LYS A 1 94 ? -0.285 10.257 -16.887 1.00 93.12 94 LYS A N 1
ATOM 741 C CA . LYS A 1 94 ? 0.614 9.850 -15.800 1.00 93.12 94 LYS A CA 1
ATOM 742 C C . LYS A 1 94 ? 0.555 8.339 -15.567 1.00 93.12 94 LYS A C 1
ATOM 744 O O . LYS A 1 94 ? 1.588 7.723 -15.321 1.00 93.12 94 LYS A O 1
ATOM 749 N N . MET A 1 95 ? -0.624 7.730 -15.706 1.00 94.44 95 MET A N 1
ATOM 750 C CA . MET A 1 95 ? -0.779 6.274 -15.644 1.00 94.44 95 MET A CA 1
ATOM 751 C C . MET A 1 95 ? -0.014 5.557 -16.761 1.00 94.44 95 MET A C 1
ATOM 753 O O . MET A 1 95 ? 0.634 4.546 -16.493 1.00 94.44 95 MET A O 1
ATOM 757 N N . ALA A 1 96 ? -0.047 6.087 -17.987 1.00 94.31 96 ALA A N 1
ATOM 758 C CA . ALA A 1 96 ? 0.701 5.541 -19.116 1.00 94.31 96 ALA A CA 1
ATOM 759 C C . ALA A 1 96 ? 2.218 5.649 -18.896 1.00 94.31 96 ALA A C 1
ATOM 761 O O . ALA A 1 96 ? 2.941 4.680 -19.121 1.00 94.31 96 ALA A O 1
ATOM 762 N N . ALA A 1 97 ? 2.695 6.787 -18.378 1.00 95.19 97 ALA A N 1
ATOM 763 C CA . ALA A 1 97 ? 4.109 6.984 -18.054 1.00 95.19 97 ALA A CA 1
ATOM 764 C C . ALA A 1 97 ? 4.631 5.989 -16.998 1.00 95.19 97 ALA A C 1
ATOM 766 O O . ALA A 1 97 ? 5.789 5.587 -17.047 1.00 95.19 97 ALA A O 1
ATOM 767 N N . MET A 1 98 ? 3.768 5.558 -16.073 1.00 94.50 98 MET A N 1
ATOM 768 C CA . MET A 1 98 ? 4.110 4.648 -14.970 1.00 94.50 98 MET A CA 1
ATOM 769 C C . MET A 1 98 ? 3.763 3.184 -15.257 1.00 94.50 98 MET A C 1
ATOM 771 O O . MET A 1 98 ? 3.867 2.331 -14.375 1.00 94.50 98 MET A O 1
ATOM 775 N N . GLN A 1 99 ? 3.310 2.864 -16.471 1.00 95.31 99 GLN A N 1
ATOM 776 C CA . GLN A 1 99 ? 2.699 1.569 -16.751 1.00 95.31 99 GLN A CA 1
ATOM 777 C C . GLN A 1 99 ? 3.660 0.389 -16.557 1.00 95.31 99 GLN A C 1
ATOM 779 O O . GLN A 1 99 ? 3.231 -0.667 -16.083 1.00 95.31 99 GLN A O 1
ATOM 784 N N . ALA A 1 100 ? 4.942 0.561 -16.886 1.00 96.69 100 ALA A N 1
ATOM 785 C CA . ALA A 1 100 ? 5.960 -0.466 -16.671 1.00 96.69 100 ALA A CA 1
ATOM 786 C C . ALA A 1 100 ? 6.141 -0.771 -15.174 1.00 96.69 100 ALA A C 1
ATOM 788 O O . ALA A 1 100 ? 6.024 -1.926 -14.768 1.00 96.69 100 ALA A O 1
ATOM 789 N N . GLU A 1 101 ? 6.312 0.261 -14.344 1.00 97.19 101 GLU A N 1
ATOM 790 C CA . GLU A 1 101 ? 6.489 0.108 -12.894 1.00 97.19 101 GLU A CA 1
ATOM 791 C C . GLU A 1 101 ? 5.233 -0.429 -12.207 1.00 97.19 101 GLU A C 1
ATOM 793 O O . GLU A 1 101 ? 5.317 -1.287 -11.334 1.00 97.19 101 GLU A O 1
ATOM 798 N N . LEU A 1 102 ? 4.045 0.007 -12.637 1.00 97.50 102 LEU A N 1
ATOM 799 C CA . LEU A 1 102 ? 2.783 -0.544 -12.140 1.00 97.50 102 LEU A CA 1
ATOM 800 C C . LEU A 1 102 ? 2.623 -2.018 -12.510 1.00 97.50 102 LEU A C 1
ATOM 802 O O . LEU A 1 102 ? 2.112 -2.800 -11.712 1.00 97.50 102 LEU A O 1
ATOM 806 N N . THR A 1 103 ? 3.049 -2.408 -13.712 1.00 96.81 103 THR A N 1
ATOM 807 C CA . THR A 1 103 ? 3.031 -3.815 -14.131 1.00 96.81 103 THR A CA 1
ATOM 808 C C . THR A 1 103 ? 3.967 -4.631 -13.250 1.00 96.81 103 THR A C 1
ATOM 810 O O . THR A 1 103 ? 3.509 -5.587 -12.633 1.00 96.81 103 THR A O 1
ATOM 813 N N . GLN A 1 104 ? 5.214 -4.182 -13.075 1.00 96.62 104 GLN A N 1
ATOM 814 C CA . GLN A 1 104 ? 6.172 -4.813 -12.167 1.00 96.62 104 GLN A CA 1
ATOM 815 C C . GLN A 1 104 ? 5.613 -4.932 -10.741 1.00 96.62 104 GLN A C 1
ATOM 817 O O . GLN A 1 104 ? 5.648 -6.013 -10.161 1.00 96.62 104 GLN A O 1
ATOM 822 N N . PHE A 1 105 ? 5.026 -3.859 -10.200 1.00 98.19 105 PHE A N 1
ATOM 823 C CA . PHE A 1 105 ? 4.416 -3.844 -8.870 1.00 98.19 105 PHE A CA 1
ATOM 824 C C . PHE A 1 105 ? 3.279 -4.858 -8.716 1.00 98.19 105 PHE A C 1
ATOM 826 O O . PHE A 1 105 ? 3.190 -5.520 -7.688 1.00 98.19 105 PHE A O 1
ATOM 833 N N . PHE A 1 106 ? 2.389 -4.995 -9.701 1.00 97.62 106 PHE A N 1
ATOM 834 C CA . PHE A 1 106 ? 1.297 -5.967 -9.597 1.00 97.62 106 PHE A CA 1
ATOM 835 C C . PHE A 1 106 ? 1.759 -7.403 -9.838 1.00 97.62 106 PHE A C 1
ATOM 837 O O . PHE A 1 106 ? 1.184 -8.322 -9.252 1.00 97.62 106 PHE A O 1
ATOM 844 N N . ASP A 1 107 ? 2.787 -7.597 -10.659 1.00 96.19 107 ASP A N 1
ATOM 845 C CA . ASP A 1 107 ? 3.279 -8.920 -11.036 1.00 96.19 107 ASP A CA 1
ATOM 846 C C . ASP A 1 107 ? 4.103 -9.581 -9.914 1.00 96.19 107 ASP A C 1
ATOM 848 O O . ASP A 1 107 ? 4.238 -10.808 -9.900 1.00 96.19 107 ASP A O 1
ATOM 852 N N . ILE A 1 108 ? 4.561 -8.832 -8.897 1.00 96.75 108 ILE A N 1
ATOM 853 C CA . ILE A 1 108 ? 5.151 -9.453 -7.693 1.00 96.75 108 ILE A CA 1
ATOM 854 C C . ILE A 1 108 ? 4.142 -10.324 -6.930 1.00 96.75 108 ILE A C 1
ATOM 856 O O . ILE A 1 108 ? 4.538 -11.208 -6.169 1.00 96.75 108 ILE A O 1
ATOM 860 N N . ILE A 1 109 ? 2.837 -10.080 -7.105 1.00 97.19 109 ILE A N 1
ATOM 861 C CA . ILE A 1 109 ? 1.775 -10.797 -6.399 1.00 97.19 109 ILE A CA 1
ATOM 862 C C . ILE A 1 109 ? 1.406 -12.045 -7.201 1.00 97.19 109 ILE A C 1
ATOM 864 O O . ILE A 1 109 ? 0.570 -12.011 -8.101 1.00 97.19 109 ILE A O 1
ATOM 868 N N . GLN A 1 110 ? 2.021 -13.169 -6.846 1.00 95.75 110 GLN A N 1
ATOM 869 C CA . GLN A 1 110 ? 1.943 -14.412 -7.622 1.00 95.75 110 GLN A CA 1
ATOM 870 C C . GLN A 1 110 ? 0.728 -15.281 -7.272 1.00 95.75 110 GLN A C 1
ATOM 872 O O . GLN A 1 110 ? 0.239 -16.025 -8.121 1.00 95.75 110 GLN A O 1
ATOM 877 N N . GLU A 1 111 ? 0.183 -15.165 -6.053 1.00 96.75 111 GLU A N 1
ATOM 878 C CA . GLU A 1 111 ? -1.012 -15.900 -5.586 1.00 96.75 111 GLU A CA 1
ATOM 879 C C . GLU A 1 111 ? -1.977 -14.940 -4.852 1.00 96.75 111 GLU A C 1
ATOM 881 O O . GLU A 1 111 ? -1.642 -13.766 -4.679 1.00 96.75 111 GLU A O 1
ATOM 886 N N . PRO A 1 112 ? -3.218 -15.331 -4.504 1.00 98.06 112 PRO A N 1
ATOM 887 C CA . PRO A 1 112 ? -4.094 -14.484 -3.696 1.00 98.06 112 PRO A CA 1
ATOM 888 C C . PRO A 1 112 ? -3.420 -14.077 -2.383 1.00 98.06 112 PRO A C 1
ATOM 890 O O . PRO A 1 112 ? -2.763 -14.897 -1.746 1.00 98.06 112 PRO A O 1
ATOM 893 N N . LEU A 1 113 ? -3.606 -12.823 -1.979 1.00 98.38 113 LEU A N 1
ATOM 894 C CA . LEU A 1 113 ? -3.155 -12.339 -0.679 1.00 98.38 113 LEU A CA 1
ATOM 895 C C . LEU A 1 113 ? -4.099 -12.833 0.422 1.00 98.38 113 LEU A C 1
ATOM 897 O O . LEU A 1 113 ? -5.296 -13.040 0.182 1.00 98.38 113 LEU A O 1
ATOM 901 N N . GLU A 1 114 ? -3.567 -12.995 1.623 1.00 98.31 114 GLU A N 1
ATOM 902 C CA . GLU A 1 114 ? -4.273 -13.532 2.786 1.00 98.31 114 GLU A CA 1
ATOM 903 C C . GLU A 1 114 ? -4.244 -12.546 3.953 1.00 98.31 114 GLU A C 1
ATOM 905 O O . GLU A 1 114 ? -3.455 -11.602 3.970 1.00 98.31 114 GLU A O 1
ATOM 910 N N . ALA A 1 115 ? -5.128 -12.745 4.932 1.00 98.31 115 ALA A N 1
ATOM 911 C CA . ALA A 1 115 ? -5.166 -11.886 6.109 1.00 98.31 115 ALA A CA 1
ATOM 912 C C . ALA A 1 115 ? -3.815 -11.926 6.839 1.00 98.31 115 ALA A C 1
ATOM 914 O O . ALA A 1 115 ? -3.302 -13.003 7.135 1.00 98.31 115 ALA A O 1
ATOM 915 N N . GLY A 1 116 ? -3.267 -10.750 7.145 1.00 98.06 116 GLY A N 1
ATOM 916 C CA . GLY A 1 116 ? -1.952 -10.619 7.769 1.00 98.06 116 GLY A CA 1
ATOM 917 C C . GLY A 1 116 ? -0.784 -10.503 6.792 1.00 98.06 116 GLY A C 1
ATOM 918 O O . GLY A 1 116 ? 0.296 -10.153 7.245 1.00 98.06 116 GLY A O 1
ATOM 919 N N . ASP A 1 117 ? -0.968 -10.718 5.480 1.00 98.69 117 ASP A N 1
ATOM 920 C CA . ASP A 1 117 ? 0.079 -10.361 4.514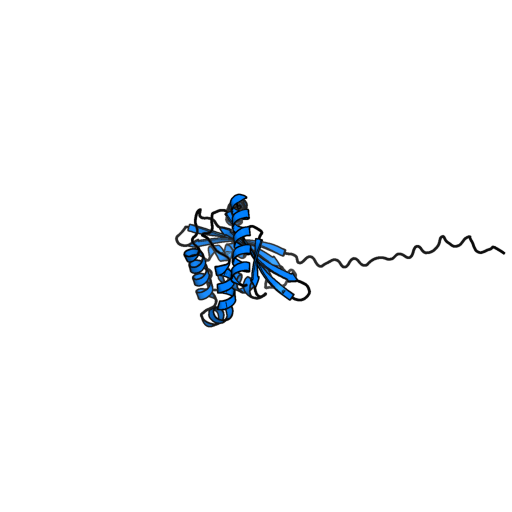 1.00 98.69 117 ASP A CA 1
ATOM 921 C C . ASP A 1 117 ? 0.416 -8.865 4.648 1.00 98.69 117 ASP A C 1
ATOM 923 O O . ASP A 1 117 ? -0.481 -8.013 4.643 1.00 98.69 117 ASP A O 1
ATOM 927 N N . THR A 1 118 ? 1.709 -8.559 4.745 1.00 98.56 118 THR A N 1
ATOM 928 C CA . THR A 1 118 ? 2.239 -7.206 4.925 1.00 98.56 118 THR A CA 1
ATOM 929 C C . THR A 1 118 ? 3.025 -6.804 3.685 1.00 98.56 118 THR A C 1
ATOM 931 O O . THR A 1 118 ? 4.062 -7.394 3.378 1.00 98.56 118 THR A O 1
ATOM 934 N N . LEU A 1 119 ? 2.533 -5.791 2.978 1.00 98.62 119 LEU A N 1
ATOM 935 C CA . LEU A 1 119 ? 3.195 -5.134 1.858 1.00 98.62 119 LEU A CA 1
ATOM 936 C C . LEU A 1 119 ? 3.814 -3.821 2.353 1.00 98.62 119 LEU A C 1
ATOM 938 O O . LEU A 1 119 ? 3.112 -2.975 2.898 1.00 98.62 119 LEU A O 1
ATOM 942 N N . ILE A 1 120 ? 5.110 -3.637 2.138 1.00 98.69 120 ILE A N 1
ATOM 943 C CA . IL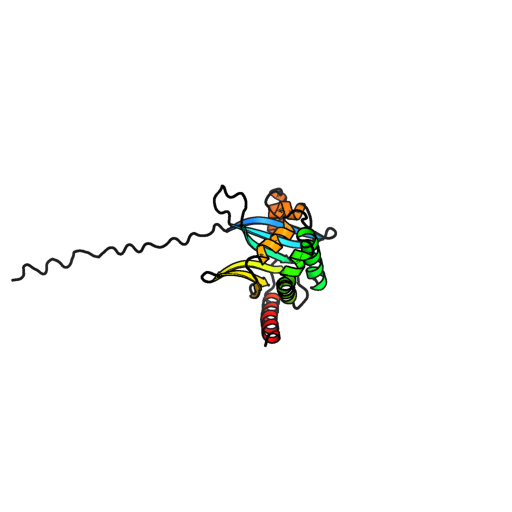E A 1 120 ? 5.837 -2.408 2.465 1.00 98.69 120 ILE A CA 1
ATOM 944 C C . ILE A 1 120 ? 6.330 -1.797 1.160 1.00 98.69 120 ILE A C 1
ATOM 946 O O . ILE A 1 120 ? 6.964 -2.481 0.360 1.00 98.69 120 ILE A O 1
ATOM 950 N N . ILE A 1 121 ? 6.037 -0.517 0.956 1.00 98.69 121 ILE A N 1
ATOM 951 C CA . ILE A 1 121 ? 6.585 0.305 -0.123 1.00 98.69 121 ILE A CA 1
ATOM 952 C C . ILE A 1 121 ? 7.405 1.389 0.566 1.00 98.69 121 ILE A C 1
ATOM 954 O O . ILE A 1 121 ? 6.840 2.228 1.269 1.00 98.69 121 ILE A O 1
ATOM 958 N N . GLU A 1 122 ? 8.724 1.357 0.428 1.00 97.75 122 GLU A N 1
ATOM 959 C CA . GLU A 1 122 ? 9.598 2.263 1.172 1.00 97.75 122 GLU A CA 1
ATOM 960 C C . GLU A 1 122 ? 10.705 2.855 0.319 1.00 97.75 122 GLU A C 1
ATOM 962 O O . GLU A 1 122 ? 11.241 2.210 -0.581 1.00 97.75 122 GLU A O 1
ATOM 967 N N . ARG A 1 123 ? 11.056 4.101 0.626 1.00 96.06 123 ARG A N 1
ATOM 968 C CA . ARG A 1 123 ? 12.232 4.750 0.069 1.00 96.06 123 ARG A CA 1
ATOM 969 C C . ARG A 1 123 ? 13.479 4.082 0.644 1.00 96.06 123 ARG A C 1
ATOM 971 O O . ARG A 1 123 ? 13.554 3.785 1.833 1.00 96.06 123 ARG A O 1
ATOM 978 N N . THR A 1 124 ? 14.461 3.829 -0.206 1.00 93.69 124 THR A N 1
ATOM 979 C CA . THR A 1 124 ? 15.772 3.307 0.183 1.00 93.69 124 THR A CA 1
ATOM 980 C C . THR A 1 124 ? 16.847 4.063 -0.581 1.00 93.69 124 THR A C 1
ATOM 982 O O . THR A 1 124 ? 16.702 4.326 -1.775 1.00 93.69 124 THR A O 1
ATOM 985 N N . GLU A 1 125 ? 17.928 4.400 0.111 1.00 90.25 125 GLU A N 1
ATOM 986 C CA . GLU A 1 125 ? 19.092 5.065 -0.465 1.00 90.25 125 GLU A CA 1
ATOM 987 C C . GLU A 1 125 ? 20.257 4.078 -0.513 1.00 90.25 125 GLU A C 1
ATOM 989 O O . GLU A 1 125 ? 20.646 3.508 0.510 1.00 90.25 125 GLU A O 1
ATOM 994 N N . ILE A 1 126 ? 20.803 3.848 -1.707 1.00 79.44 126 ILE A N 1
ATOM 995 C CA . ILE A 1 126 ? 21.997 3.021 -1.905 1.00 79.44 126 ILE A CA 1
ATOM 996 C C . ILE A 1 126 ? 23.050 3.879 -2.595 1.00 79.44 126 ILE A C 1
ATOM 998 O O . ILE A 1 126 ? 22.970 4.172 -3.787 1.00 79.44 126 ILE A O 1
ATOM 1002 N N . GLY A 1 127 ? 24.056 4.301 -1.830 1.00 84.94 127 GLY A N 1
ATOM 1003 C CA . GLY A 1 127 ? 25.043 5.263 -2.314 1.00 84.94 127 GLY A CA 1
ATOM 1004 C C . GLY A 1 127 ? 24.388 6.619 -2.579 1.00 84.94 127 GLY A C 1
ATOM 1005 O O . GLY A 1 127 ? 23.863 7.231 -1.658 1.00 84.94 127 GLY A O 1
ATOM 1006 N N . SER A 1 128 ? 24.437 7.087 -3.826 1.00 85.06 128 SER A N 1
ATOM 1007 C CA . SER A 1 128 ? 23.795 8.335 -4.267 1.00 85.06 128 SER A CA 1
ATOM 1008 C C . SER A 1 128 ? 22.443 8.123 -4.953 1.00 85.06 128 SER A C 1
ATOM 1010 O O . SER A 1 128 ? 21.841 9.089 -5.419 1.00 85.06 128 SER A O 1
ATOM 1012 N N . GLU A 1 129 ? 21.990 6.875 -5.089 1.00 88.75 129 GLU A N 1
ATOM 1013 C CA . GLU A 1 129 ? 20.750 6.546 -5.786 1.00 88.75 129 GLU A CA 1
ATOM 1014 C C . GLU A 1 129 ? 19.609 6.344 -4.790 1.00 88.75 129 GLU A C 1
ATOM 1016 O O . GLU A 1 129 ? 19.705 5.550 -3.851 1.00 88.75 129 GLU A O 1
ATOM 1021 N N . VAL A 1 130 ? 18.508 7.057 -5.027 1.00 91.94 130 VAL A N 1
ATOM 1022 C CA . VAL A 1 130 ? 17.251 6.886 -4.299 1.00 91.94 130 VAL A CA 1
ATOM 1023 C C . VAL A 1 130 ? 16.347 5.977 -5.119 1.00 91.94 130 VAL A C 1
ATOM 1025 O O . VAL A 1 130 ? 16.114 6.220 -6.305 1.00 91.94 130 VAL A O 1
ATOM 1028 N N . ARG A 1 131 ? 15.808 4.944 -4.478 1.00 94.81 131 ARG A N 1
ATOM 1029 C CA . ARG A 1 131 ? 14.866 3.997 -5.081 1.00 94.81 131 ARG A CA 1
ATOM 1030 C C . ARG A 1 131 ? 13.715 3.689 -4.133 1.00 94.81 131 ARG A C 1
ATOM 1032 O O . ARG A 1 131 ? 13.765 4.025 -2.951 1.00 94.81 131 ARG A O 1
ATOM 1039 N N . THR A 1 132 ? 12.686 3.038 -4.657 1.00 97.31 132 THR A N 1
ATOM 1040 C CA . THR A 1 132 ? 11.586 2.491 -3.863 1.00 97.31 132 THR A CA 1
ATOM 1041 C C . THR A 1 132 ? 11.703 0.972 -3.826 1.00 97.31 132 THR A C 1
ATOM 1043 O O . THR A 1 132 ? 11.595 0.325 -4.865 1.00 97.31 132 THR A O 1
ATOM 1046 N N . GLU A 1 133 ? 11.890 0.392 -2.644 1.00 97.50 133 GLU A N 1
ATOM 1047 C CA . GLU A 1 133 ? 11.809 -1.056 -2.450 1.00 97.50 133 GLU A CA 1
ATOM 1048 C C . GLU A 1 133 ? 10.367 -1.463 -2.146 1.00 97.50 133 GLU A C 1
ATOM 1050 O O . GLU A 1 133 ? 9.674 -0.831 -1.341 1.00 97.50 133 GLU A O 1
ATOM 1055 N N . VAL A 1 134 ? 9.922 -2.558 -2.761 1.00 98.31 134 VAL A N 1
ATOM 1056 C CA . VAL A 1 134 ? 8.635 -3.185 -2.459 1.00 98.31 134 VAL A CA 1
ATOM 1057 C C . VAL A 1 134 ? 8.872 -4.552 -1.840 1.00 98.31 134 VAL A C 1
ATOM 1059 O O . VAL A 1 134 ? 9.475 -5.440 -2.452 1.00 98.31 134 VAL A O 1
ATOM 1062 N N . LYS A 1 135 ? 8.370 -4.728 -0.618 1.00 98.31 135 LYS A N 1
ATOM 1063 C CA . LYS A 1 135 ? 8.525 -5.946 0.176 1.00 98.31 135 LYS A CA 1
ATOM 1064 C C . LYS A 1 135 ? 7.173 -6.566 0.463 1.00 98.31 135 LYS A C 1
ATOM 1066 O O . LYS A 1 135 ? 6.238 -5.852 0.804 1.00 98.31 135 LYS A O 1
ATOM 1071 N N . ILE A 1 136 ? 7.083 -7.889 0.395 1.00 98.50 136 ILE A N 1
ATOM 1072 C CA . ILE A 1 136 ? 5.946 -8.639 0.940 1.00 98.50 136 ILE A CA 1
ATOM 1073 C C . ILE A 1 136 ? 6.488 -9.595 1.993 1.00 98.50 136 ILE A C 1
ATOM 1075 O O . ILE A 1 136 ? 7.443 -10.324 1.725 1.00 98.50 136 ILE A O 1
ATOM 1079 N N . ASN A 1 137 ? 5.901 -9.583 3.191 1.00 97.75 137 ASN A N 1
ATOM 1080 C CA . ASN A 1 137 ? 6.258 -10.472 4.300 1.00 97.75 137 ASN A CA 1
ATOM 1081 C C . ASN A 1 137 ? 7.780 -10.549 4.520 1.00 97.75 137 ASN A C 1
ATOM 1083 O O . ASN A 1 137 ? 8.363 -11.631 4.559 1.00 97.75 137 ASN A O 1
ATOM 1087 N N . TYR A 1 138 ? 8.415 -9.375 4.626 1.00 95.44 138 TYR A N 1
ATOM 1088 C CA . TYR A 1 138 ? 9.855 -9.182 4.862 1.00 95.44 138 TYR A CA 1
ATOM 1089 C C . TYR A 1 138 ? 10.798 -9.576 3.708 1.00 95.44 138 TYR A C 1
ATOM 1091 O O . TYR A 1 138 ? 12.016 -9.536 3.876 1.00 95.44 138 TYR A O 1
ATOM 1099 N N . HIS A 1 139 ? 10.275 -9.910 2.525 1.00 97.31 139 HIS A N 1
ATOM 1100 C CA . HIS A 1 139 ? 11.077 -10.198 1.333 1.00 97.31 139 HIS A CA 1
ATOM 1101 C C . HIS A 1 139 ? 10.949 -9.083 0.297 1.00 97.31 139 HIS A C 1
ATOM 1103 O O . HIS A 1 139 ? 9.837 -8.787 -0.132 1.00 97.31 139 HIS A O 1
ATOM 1109 N N . THR A 1 140 ? 12.070 -8.501 -0.142 1.00 96.88 140 THR A N 1
ATOM 1110 C CA . THR A 1 140 ? 12.106 -7.570 -1.283 1.00 96.88 140 THR A CA 1
ATOM 1111 C C . THR A 1 140 ? 11.797 -8.317 -2.574 1.00 96.88 140 THR A C 1
ATOM 1113 O O . THR A 1 140 ? 12.458 -9.308 -2.888 1.00 96.88 140 THR A O 1
ATOM 1116 N N . LEU A 1 141 ? 10.779 -7.857 -3.303 1.00 97.12 141 LEU A N 1
ATOM 1117 C CA . LEU A 1 141 ? 10.302 -8.483 -4.541 1.00 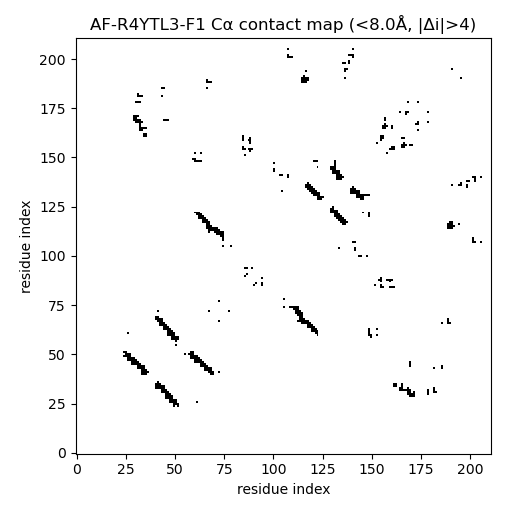97.12 141 LE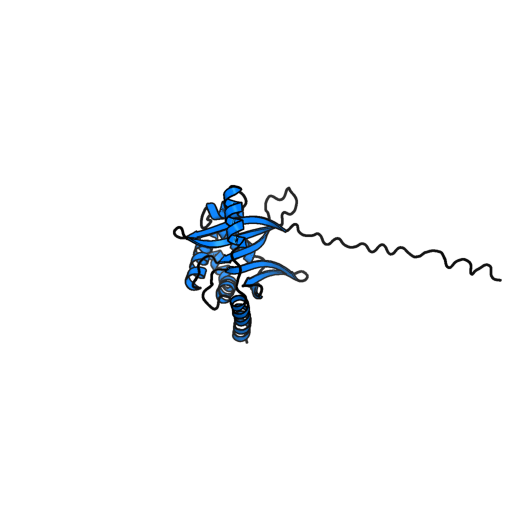U A CA 1
ATOM 1118 C C . LEU A 1 141 ? 10.382 -7.558 -5.760 1.00 97.12 141 LEU A C 1
ATOM 1120 O O . LEU A 1 141 ? 10.328 -8.051 -6.884 1.00 97.12 141 LEU A O 1
ATOM 1124 N N . ALA A 1 142 ? 10.507 -6.246 -5.557 1.00 96.44 142 ALA A N 1
ATOM 1125 C CA . ALA A 1 142 ? 10.758 -5.289 -6.628 1.00 96.44 142 ALA A CA 1
ATOM 1126 C C . ALA A 1 142 ? 11.547 -4.079 -6.122 1.00 96.44 142 ALA A C 1
ATOM 1128 O O . ALA A 1 142 ? 11.360 -3.640 -4.987 1.00 96.44 142 ALA A O 1
ATOM 1129 N N . ASP A 1 143 ? 12.362 -3.535 -7.020 1.00 95.69 143 ASP A N 1
ATOM 1130 C CA . ASP A 1 143 ? 12.976 -2.217 -6.923 1.00 95.69 143 ASP A CA 1
ATOM 1131 C C . ASP A 1 143 ? 12.343 -1.336 -8.010 1.00 95.69 143 ASP A C 1
ATOM 1133 O O . ASP A 1 143 ? 12.266 -1.747 -9.172 1.00 95.69 143 ASP A O 1
ATOM 1137 N N . LEU A 1 144 ? 11.857 -0.159 -7.621 1.00 96.75 144 LEU A N 1
ATOM 1138 C CA . LEU A 1 144 ? 11.149 0.809 -8.464 1.00 96.75 144 LEU A CA 1
ATOM 1139 C C . LEU A 1 144 ? 11.796 2.195 -8.326 1.00 96.75 144 LEU A C 1
ATOM 1141 O O . LEU A 1 144 ? 12.619 2.429 -7.435 1.00 96.75 144 LEU A O 1
ATOM 1145 N N . SER A 1 145 ? 11.414 3.136 -9.186 1.00 96.25 145 SER A N 1
ATOM 1146 C CA . SER A 1 145 ? 11.898 4.516 -9.137 1.00 96.25 145 SER A CA 1
ATOM 1147 C C . SER A 1 145 ? 11.565 5.219 -7.813 1.00 96.25 145 SER A C 1
ATOM 1149 O O . SER A 1 145 ? 10.635 4.854 -7.084 1.00 96.25 145 SER A O 1
ATOM 1151 N N . ALA A 1 146 ? 12.309 6.283 -7.503 1.00 95.25 146 ALA A N 1
ATOM 1152 C CA . ALA A 1 146 ? 12.047 7.141 -6.345 1.00 95.25 146 ALA A CA 1
ATOM 1153 C C . ALA A 1 146 ? 10.657 7.812 -6.378 1.00 95.25 146 ALA A C 1
ATOM 1155 O O . ALA A 1 146 ? 10.130 8.183 -5.327 1.00 95.25 146 ALA A O 1
ATOM 1156 N N . ASP A 1 147 ? 10.057 7.941 -7.566 1.00 95.06 147 ASP A N 1
ATOM 1157 C CA . ASP A 1 147 ? 8.755 8.582 -7.777 1.00 95.06 147 ASP A CA 1
ATOM 1158 C C . ASP A 1 147 ? 7.575 7.652 -7.459 1.00 95.06 147 ASP A C 1
ATOM 1160 O O . ASP A 1 147 ? 6.446 8.120 -7.273 1.00 95.06 147 ASP A O 1
ATOM 1164 N N . PHE A 1 148 ? 7.818 6.340 -7.357 1.00 97.81 148 PHE A N 1
ATOM 1165 C CA . PHE A 1 148 ? 6.758 5.353 -7.179 1.00 97.81 148 PHE A CA 1
ATOM 1166 C C . PHE A 1 148 ? 6.024 5.501 -5.839 1.00 97.81 148 PHE A C 1
ATOM 1168 O O . PHE A 1 148 ? 4.795 5.586 -5.816 1.00 97.81 148 PHE A O 1
ATOM 1175 N N . LEU A 1 149 ? 6.749 5.579 -4.715 1.00 97.88 149 LEU A N 1
ATOM 1176 C CA . LEU A 1 149 ? 6.124 5.749 -3.398 1.00 97.88 149 LEU A CA 1
ATOM 1177 C C . LEU A 1 149 ? 5.298 7.051 -3.301 1.00 97.88 149 LEU A C 1
ATOM 1179 O O . LEU A 1 149 ? 4.125 6.962 -2.921 1.00 97.88 149 LEU A O 1
ATOM 1183 N N . PRO A 1 150 ? 5.824 8.240 -3.670 1.00 96.12 150 PRO A N 1
ATOM 1184 C CA . PRO A 1 150 ? 5.030 9.467 -3.715 1.00 96.12 150 PRO A CA 1
ATOM 1185 C C . PRO A 1 150 ? 3.760 9.335 -4.558 1.00 96.12 150 PRO A C 1
ATOM 1187 O O . PRO A 1 150 ? 2.695 9.785 -4.140 1.00 96.12 150 PRO A O 1
ATOM 1190 N N . LEU A 1 151 ? 3.841 8.672 -5.714 1.00 96.62 151 LEU A N 1
ATOM 1191 C CA . LEU A 1 151 ? 2.696 8.462 -6.596 1.00 96.62 151 LEU A CA 1
ATOM 1192 C C . LEU A 1 151 ? 1.608 7.589 -5.955 1.00 96.62 151 LEU A C 1
ATOM 1194 O O . LEU A 1 151 ? 0.419 7.924 -6.031 1.00 96.62 151 LEU A O 1
ATOM 1198 N N . ILE A 1 152 ? 2.009 6.497 -5.301 1.00 98.12 152 ILE A N 1
ATOM 1199 C CA . ILE A 1 152 ? 1.097 5.623 -4.559 1.00 98.12 152 ILE A CA 1
ATOM 1200 C C . ILE A 1 152 ? 0.444 6.396 -3.411 1.00 98.12 152 ILE A C 1
ATOM 1202 O O . ILE A 1 152 ? -0.781 6.381 -3.294 1.00 98.12 152 ILE A O 1
ATOM 1206 N N . VAL A 1 153 ? 1.222 7.119 -2.602 1.00 97.94 153 VAL A N 1
ATOM 1207 C CA . VAL A 1 153 ? 0.694 7.881 -1.457 1.00 97.94 153 VAL A CA 1
ATOM 1208 C C . VAL A 1 153 ? -0.249 8.992 -1.913 1.00 97.94 153 VAL A C 1
ATOM 1210 O O . VAL A 1 153 ? -1.335 9.127 -1.348 1.00 97.94 153 VAL A O 1
ATOM 1213 N N . GLN A 1 154 ? 0.086 9.716 -2.984 1.00 97.31 154 GLN A N 1
ATOM 1214 C CA . GLN A 1 154 ? -0.785 10.739 -3.569 1.00 97.31 154 GLN A CA 1
ATOM 1215 C C . GLN A 1 154 ? -2.159 10.167 -3.949 1.00 97.31 154 GLN A C 1
ATOM 1217 O O . GLN A 1 154 ? -3.171 10.818 -3.716 1.00 97.31 154 GLN A O 1
ATOM 1222 N N . SER A 1 155 ? -2.234 8.924 -4.438 1.00 97.31 155 SER A N 1
ATOM 1223 C CA . SER A 1 155 ? -3.526 8.284 -4.739 1.00 97.31 155 SER A CA 1
ATOM 1224 C C . SER A 1 155 ? -4.397 8.010 -3.507 1.00 97.31 155 SER A C 1
ATOM 1226 O O . SER A 1 155 ? -5.592 7.775 -3.649 1.00 97.31 155 SER A O 1
ATOM 1228 N N . LEU A 1 156 ? -3.825 8.041 -2.299 1.00 98.00 156 LEU A N 1
ATOM 1229 C CA . LEU A 1 156 ? -4.528 7.777 -1.040 1.00 98.00 156 LEU A CA 1
ATOM 1230 C C . LEU A 1 156 ? -4.930 9.056 -0.306 1.00 98.00 156 LEU A C 1
ATOM 1232 O O . LEU A 1 156 ? -5.979 9.077 0.337 1.00 98.00 156 LEU A O 1
ATOM 1236 N N . VAL A 1 157 ? -4.097 10.099 -0.376 1.00 96.69 157 VAL A N 1
ATOM 1237 C CA . VAL A 1 157 ? -4.269 11.346 0.398 1.00 96.69 157 VAL A CA 1
ATOM 1238 C C . VAL A 1 157 ? -4.469 12.591 -0.469 1.00 96.69 157 VAL A C 1
ATOM 1240 O O . VAL A 1 157 ? -4.660 13.688 0.058 1.00 96.69 157 VAL A O 1
ATOM 1243 N N . GLY A 1 158 ? -4.443 12.428 -1.790 1.00 95.38 158 GLY A N 1
ATOM 1244 C CA . GLY A 1 158 ? -4.503 13.501 -2.771 1.00 95.38 158 GLY A CA 1
ATOM 1245 C C . GLY A 1 158 ? -5.862 14.181 -2.894 1.00 95.38 158 GLY A C 1
ATOM 1246 O O . GLY A 1 158 ? -6.612 14.342 -1.920 1.00 95.38 158 GLY A O 1
ATOM 1247 N N . LYS A 1 159 ? -6.170 14.651 -4.102 1.00 95.62 159 LYS A N 1
ATOM 1248 C CA . LYS A 1 159 ? -7.402 15.400 -4.375 1.00 95.62 159 LYS A CA 1
ATOM 1249 C C . LYS A 1 159 ? -8.631 14.492 -4.391 1.00 95.62 159 LYS A C 1
ATOM 1251 O O . LYS A 1 159 ? -9.706 14.906 -3.956 1.00 95.62 159 LYS A O 1
ATOM 1256 N N . HIS A 1 160 ? -8.466 13.267 -4.869 1.00 96.56 160 HIS A N 1
ATOM 1257 C CA . HIS A 1 160 ? -9.523 12.291 -5.067 1.00 96.56 160 HIS A CA 1
ATOM 1258 C C . HIS A 1 160 ? -9.205 10.973 -4.340 1.00 96.56 160 HIS A C 1
ATOM 1260 O O . HIS A 1 160 ? -9.041 9.931 -4.978 1.00 96.56 160 HIS A O 1
ATOM 1266 N N . PRO A 1 161 ? -9.127 10.991 -2.995 1.00 96.31 161 PRO A N 1
ATOM 1267 C CA . PRO A 1 161 ? -8.817 9.792 -2.230 1.00 96.31 161 PRO A CA 1
ATOM 1268 C C . PRO A 1 161 ? -9.948 8.749 -2.351 1.00 96.31 161 PRO A C 1
ATOM 1270 O O . PRO A 1 161 ? -11.118 9.125 -2.481 1.00 96.31 161 PRO A O 1
ATOM 1273 N N . PRO A 1 162 ? -9.654 7.438 -2.220 1.00 95.88 162 PRO A N 1
ATOM 1274 C CA . PRO A 1 162 ? -10.659 6.373 -2.261 1.00 95.88 162 PRO A CA 1
ATOM 1275 C C . PRO A 1 162 ? -11.815 6.589 -1.281 1.00 95.88 162 PRO A C 1
ATOM 1277 O O . PRO A 1 162 ? -12.966 6.289 -1.593 1.00 95.88 162 PRO A O 1
ATOM 1280 N N . THR A 1 163 ? -11.505 7.112 -0.092 1.00 95.81 163 THR A N 1
ATOM 1281 C CA . THR A 1 163 ? -12.481 7.618 0.874 1.00 95.81 163 THR A CA 1
ATOM 1282 C C . THR A 1 163 ? -11.884 8.803 1.628 1.00 95.81 163 THR A C 1
ATOM 1284 O O . THR A 1 163 ? -10.671 8.867 1.832 1.00 95.81 163 THR A O 1
ATOM 1287 N N . GLN A 1 164 ? -12.731 9.715 2.110 1.00 96.31 164 GLN A N 1
ATOM 1288 C CA . GLN A 1 164 ? -12.258 10.817 2.948 1.00 96.31 164 GLN A CA 1
ATOM 1289 C C . GLN A 1 164 ? -11.667 10.313 4.274 1.00 96.31 164 GLN A C 1
ATOM 1291 O O . GLN A 1 164 ? -10.651 10.835 4.716 1.00 96.31 164 GLN A O 1
ATOM 1296 N N . ALA A 1 165 ? -12.257 9.266 4.863 1.00 96.50 165 ALA A N 1
ATOM 1297 C CA . ALA A 1 165 ? -11.779 8.662 6.107 1.00 96.50 165 ALA A CA 1
ATOM 1298 C C . ALA A 1 165 ? -10.355 8.093 5.980 1.00 96.50 165 ALA A C 1
ATOM 1300 O O . ALA A 1 165 ? -9.558 8.216 6.908 1.00 96.50 165 ALA A O 1
ATOM 1301 N N . LEU A 1 166 ? -10.016 7.503 4.826 1.00 97.62 166 LEU A N 1
ATOM 1302 C CA . LEU A 1 166 ? -8.658 7.044 4.533 1.00 97.62 166 LEU A CA 1
ATOM 1303 C C . LEU A 1 166 ? -7.670 8.213 4.526 1.00 97.62 166 LEU A C 1
ATOM 1305 O O . LEU A 1 166 ? -6.640 8.130 5.190 1.00 97.62 166 LEU A O 1
ATOM 1309 N N . LYS A 1 167 ? -8.002 9.302 3.819 1.00 97.62 167 LYS A N 1
ATOM 1310 C CA . LYS A 1 167 ? -7.159 10.500 3.754 1.00 97.62 167 LYS A CA 1
ATOM 1311 C C . LYS A 1 167 ? -6.925 11.090 5.140 1.00 97.62 167 LYS A C 1
ATOM 1313 O O . LYS A 1 167 ? -5.778 11.174 5.556 1.00 97.62 167 LYS A O 1
ATOM 1318 N N . THR A 1 168 ? -7.994 11.425 5.865 1.00 97.50 168 THR A N 1
ATOM 1319 C CA . THR A 1 168 ? -7.885 12.018 7.209 1.00 97.50 168 THR A CA 1
ATOM 1320 C C . THR A 1 168 ? -7.172 11.086 8.183 1.00 97.50 168 THR A C 1
ATOM 1322 O O . THR A 1 168 ? -6.484 11.538 9.091 1.00 97.50 168 THR A O 1
ATOM 1325 N N . GLY A 1 169 ? -7.324 9.772 8.002 1.00 97.81 169 GLY A N 1
ATOM 1326 C CA . GLY A 1 169 ? -6.592 8.774 8.766 1.00 97.81 169 GLY A CA 1
ATOM 1327 C C . GLY A 1 169 ? -5.082 8.859 8.536 1.00 97.81 169 GLY A C 1
ATOM 1328 O O . GLY A 1 169 ? -4.317 9.039 9.481 1.00 97.81 169 GLY A O 1
ATOM 1329 N N . LEU A 1 170 ? -4.652 8.771 7.276 1.00 97.62 170 LEU A N 1
ATOM 1330 C CA . LEU A 1 170 ? -3.233 8.772 6.912 1.00 97.62 170 LEU A CA 1
ATOM 1331 C C . LEU A 1 170 ? -2.548 10.128 7.105 1.00 97.62 170 LEU A C 1
ATOM 1333 O O . LEU A 1 170 ? -1.345 10.150 7.341 1.00 97.62 170 LEU A O 1
ATOM 1337 N N . THR A 1 171 ? -3.280 11.243 7.022 1.00 95.69 171 THR A N 1
ATOM 1338 C CA . THR A 1 171 ? -2.728 12.583 7.285 1.00 95.69 171 THR A CA 1
ATOM 1339 C C . THR A 1 171 ? -2.711 12.950 8.769 1.00 95.69 171 THR A C 1
ATOM 1341 O O . THR A 1 171 ? -2.168 13.994 9.119 1.00 95.69 171 THR A O 1
ATOM 1344 N N . GLY A 1 172 ? -3.234 12.091 9.654 1.00 93.94 172 GLY A N 1
ATOM 1345 C CA . GLY A 1 172 ? -3.244 12.322 11.104 1.00 93.94 172 GLY A CA 1
ATOM 1346 C C . GLY A 1 172 ? -4.348 13.275 11.585 1.00 93.94 172 GLY A C 1
ATOM 1347 O O . GLY A 1 172 ? -4.327 13.713 12.730 1.00 93.94 172 GLY A O 1
ATOM 1348 N N . GLU A 1 173 ? -5.324 13.588 10.731 1.00 95.69 173 GLU A N 1
ATOM 1349 C CA . GLU A 1 173 ? -6.454 14.482 11.030 1.00 95.69 173 GLU A CA 1
ATOM 1350 C C . GLU A 1 173 ? -7.651 13.759 11.674 1.00 95.69 173 GLU A C 1
ATOM 1352 O O . GLU A 1 173 ? -8.562 14.402 12.198 1.00 95.69 173 GLU A O 1
ATOM 1357 N N . ALA A 1 174 ? -7.694 12.424 11.618 1.00 96.12 174 ALA A N 1
ATOM 1358 C CA . ALA A 1 174 ? -8.756 11.642 12.250 1.00 96.12 174 ALA A CA 1
ATOM 1359 C C . ALA A 1 174 ? -8.672 11.686 13.787 1.00 96.12 174 ALA A C 1
ATOM 1361 O O . ALA A 1 174 ? -7.630 11.979 14.375 1.00 96.12 174 ALA A O 1
ATOM 1362 N N . SER A 1 175 ? -9.772 11.346 14.464 1.00 97.12 175 SER A N 1
ATOM 1363 C CA . SER A 1 175 ? -9.811 11.399 15.927 1.00 97.12 175 SER A CA 1
ATOM 1364 C C . SER A 1 175 ? -8.857 10.384 16.571 1.00 97.12 175 SER A C 1
ATOM 1366 O O . SER A 1 175 ? -8.638 9.287 16.050 1.00 97.12 175 SER A O 1
ATOM 1368 N N . LEU A 1 176 ? -8.358 10.700 17.774 1.00 96.88 176 LEU A N 1
ATOM 1369 C CA . LEU A 1 176 ? -7.485 9.796 18.534 1.00 96.88 176 LEU A CA 1
ATOM 1370 C C . LEU A 1 176 ? -8.112 8.403 18.707 1.00 96.88 176 LEU A C 1
ATOM 1372 O O . LEU A 1 176 ? -7.436 7.394 18.551 1.00 96.88 176 LEU A O 1
ATOM 1376 N N . ARG A 1 177 ? -9.423 8.336 18.970 1.00 97.38 177 ARG A N 1
ATOM 1377 C CA . ARG A 1 177 ? -10.146 7.065 19.123 1.00 97.38 177 ARG A CA 1
ATOM 1378 C C . ARG A 1 177 ? -10.108 6.222 17.845 1.00 97.38 177 ARG A C 1
ATOM 1380 O O . ARG A 1 177 ? -9.927 5.009 17.928 1.00 97.38 177 ARG A O 1
ATOM 1387 N N . GLU A 1 178 ? -10.312 6.838 16.683 1.00 96.19 178 GLU A N 1
ATOM 1388 C CA . GLU A 1 178 ? -10.256 6.144 15.391 1.00 96.19 178 GLU A CA 1
ATOM 1389 C C . GLU A 1 178 ? -8.841 5.646 15.095 1.00 96.19 178 GLU A C 1
ATOM 1391 O O . GLU A 1 178 ? -8.675 4.472 14.762 1.00 96.19 178 GLU A O 1
ATOM 1396 N N . GLN A 1 179 ? -7.832 6.495 15.315 1.00 98.06 179 GLN A N 1
ATOM 1397 C CA . GLN A 1 179 ? -6.418 6.142 15.166 1.00 98.06 179 GLN A CA 1
ATOM 1398 C C . GLN A 1 179 ? -6.024 4.972 16.073 1.00 98.06 179 GLN A C 1
ATOM 1400 O O . GLN A 1 179 ? -5.461 3.991 15.596 1.00 98.06 179 GLN A O 1
ATOM 1405 N N . THR A 1 180 ? -6.388 5.009 17.360 1.00 98.00 180 THR A N 1
ATOM 1406 C CA . THR A 1 180 ? -6.107 3.914 18.303 1.00 98.00 180 THR A CA 1
ATOM 1407 C C . THR A 1 180 ? -6.795 2.611 17.889 1.00 98.00 180 THR A C 1
ATOM 1409 O O . THR A 1 180 ? -6.183 1.546 17.941 1.00 98.00 180 THR A O 1
ATOM 1412 N N . ASN A 1 181 ? -8.054 2.669 17.445 1.00 97.44 181 ASN A N 1
ATOM 1413 C CA . ASN A 1 181 ? -8.767 1.474 16.990 1.00 97.44 181 ASN A CA 1
ATOM 1414 C C . ASN A 1 181 ? -8.127 0.856 15.740 1.00 97.44 181 ASN A C 1
ATOM 1416 O O . ASN A 1 181 ? -8.046 -0.371 15.638 1.00 97.44 181 ASN A O 1
ATOM 1420 N N . LEU A 1 182 ? -7.691 1.687 14.788 1.00 97.62 182 LEU A N 1
ATOM 1421 C CA . LEU A 1 182 ? -6.992 1.222 13.592 1.00 97.62 182 LEU A CA 1
ATOM 1422 C C . LEU A 1 182 ? -5.618 0.651 13.934 1.00 97.62 182 LEU A C 1
ATOM 1424 O O . LEU A 1 182 ? -5.333 -0.452 13.479 1.00 97.62 182 LEU A O 1
ATOM 1428 N N . ALA A 1 183 ? -4.840 1.321 14.788 1.00 98.31 183 ALA A N 1
ATOM 1429 C CA . ALA A 1 183 ? -3.543 0.842 15.266 1.00 98.31 183 ALA A CA 1
ATOM 1430 C C . ALA A 1 183 ? -3.652 -0.564 15.878 1.00 98.31 183 ALA A C 1
ATOM 1432 O O . ALA A 1 183 ? -2.997 -1.494 15.426 1.00 98.31 183 ALA A O 1
ATOM 1433 N N . ILE A 1 184 ? -4.597 -0.777 16.805 1.00 98.25 184 ILE A N 1
ATOM 1434 C CA . ILE A 1 184 ? -4.810 -2.093 17.436 1.00 98.25 184 ILE A CA 1
ATOM 1435 C C . ILE A 1 184 ? -5.130 -3.180 16.401 1.00 98.25 184 ILE A C 1
ATOM 1437 O O . ILE A 1 184 ? -4.704 -4.325 16.543 1.00 98.25 184 ILE A O 1
ATOM 1441 N N . ARG A 1 185 ? -5.935 -2.865 15.380 1.00 97.88 185 ARG A N 1
ATOM 1442 C CA . ARG A 1 185 ? -6.265 -3.829 14.319 1.00 97.88 185 ARG A CA 1
ATOM 1443 C C . ARG A 1 185 ? -5.075 -4.088 13.404 1.00 97.88 185 ARG A C 1
ATOM 1445 O O . ARG A 1 185 ? -4.887 -5.229 12.996 1.00 97.88 185 ARG A O 1
ATOM 1452 N N . PHE A 1 186 ? -4.315 -3.046 13.094 1.00 98.44 186 PHE A N 1
ATOM 1453 C CA . PHE A 1 186 ? -3.113 -3.103 12.278 1.00 98.44 186 PHE A CA 1
ATOM 1454 C C . PHE A 1 186 ? -2.047 -3.985 12.942 1.00 98.44 186 PHE A C 1
ATOM 1456 O O . PHE A 1 186 ? -1.577 -4.936 12.326 1.00 98.44 186 PHE A O 1
ATOM 1463 N N . ASP A 1 187 ? -1.764 -3.773 14.226 1.00 97.50 187 ASP A N 1
ATOM 1464 C CA . ASP A 1 187 ? -0.754 -4.522 14.991 1.00 97.50 187 ASP A CA 1
ATOM 1465 C C . ASP A 1 187 ? -1.104 -6.006 15.179 1.00 97.50 187 ASP A C 1
ATOM 1467 O O . ASP A 1 187 ? -0.236 -6.841 15.414 1.00 97.50 187 ASP A O 1
ATOM 1471 N N . ARG A 1 188 ? -2.389 -6.364 15.083 1.00 97.19 188 ARG A N 1
ATOM 1472 C CA . ARG A 1 188 ? -2.854 -7.759 15.192 1.00 97.19 188 ARG A CA 1
ATOM 1473 C C . ARG A 1 188 ? -2.742 -8.547 13.892 1.00 97.19 188 ARG A C 1
ATOM 1475 O O . ARG A 1 188 ? -2.857 -9.771 13.926 1.00 97.19 188 ARG A O 1
ATOM 1482 N N . LEU A 1 189 ? -2.620 -7.864 12.759 1.00 97.00 189 LEU A N 1
ATOM 1483 C CA . LEU A 1 189 ? -2.464 -8.504 11.462 1.00 97.00 189 LEU A CA 1
ATOM 1484 C C . LEU A 1 189 ? -0.978 -8.776 11.250 1.00 97.00 189 LEU A C 1
ATOM 1486 O O . LEU A 1 189 ? -0.210 -7.852 11.029 1.00 97.00 189 LEU A O 1
ATOM 1490 N N . GLU A 1 190 ? -0.576 -10.036 11.324 1.00 96.56 190 GLU A N 1
ATOM 1491 C CA . GLU A 1 190 ? 0.800 -10.457 11.065 1.00 96.56 190 GLU A CA 1
ATOM 1492 C C . GLU A 1 190 ? 0.793 -11.707 10.183 1.00 96.56 190 GLU A C 1
ATOM 1494 O O . GLU A 1 190 ? -0.101 -12.556 10.330 1.00 96.56 190 GLU A O 1
ATOM 1499 N N . PRO A 1 191 ? 1.767 -11.854 9.271 1.00 97.06 191 PRO A N 1
ATOM 1500 C CA . PRO A 1 191 ? 1.833 -13.014 8.409 1.00 97.06 191 PRO A CA 1
ATOM 1501 C C . PRO A 1 191 ? 2.269 -14.238 9.213 1.00 97.06 191 PRO A C 1
ATOM 1503 O O . PRO A 1 191 ? 3.093 -14.179 10.127 1.00 97.06 191 PRO A O 1
ATOM 1506 N N . THR A 1 192 ? 1.736 -15.398 8.848 1.00 97.06 192 THR A N 1
ATOM 1507 C CA . THR A 1 192 ? 2.150 -16.659 9.471 1.00 97.06 192 THR A CA 1
ATOM 1508 C C . THR A 1 192 ? 3.512 -17.114 8.936 1.00 97.06 192 THR A C 1
ATOM 1510 O O . THR A 1 192 ? 3.885 -16.808 7.803 1.00 97.06 192 THR A O 1
ATOM 1513 N N . LEU A 1 193 ? 4.257 -17.917 9.707 1.00 96.88 193 LEU A N 1
ATOM 1514 C CA . LEU A 1 193 ? 5.539 -18.476 9.247 1.00 96.88 193 LEU A CA 1
ATOM 1515 C C . LEU A 1 193 ? 5.431 -19.270 7.928 1.00 96.88 193 LEU A C 1
ATOM 1517 O O . LEU A 1 193 ? 6.270 -19.057 7.049 1.00 96.88 193 LEU A O 1
ATOM 1521 N N . PRO A 1 194 ? 4.419 -20.147 7.727 1.00 97.38 194 PRO A N 1
ATOM 1522 C CA . PRO A 1 194 ? 4.228 -20.809 6.438 1.00 97.38 194 PRO A CA 1
ATOM 1523 C C . PRO A 1 194 ? 4.041 -19.817 5.290 1.00 97.38 194 PRO A C 1
ATOM 1525 O O . PRO A 1 194 ? 4.585 -20.030 4.206 1.00 97.38 194 PRO A O 1
ATOM 1528 N N . ARG A 1 195 ? 3.324 -18.719 5.548 1.00 97.25 195 ARG A N 1
ATOM 1529 C CA . ARG A 1 195 ? 3.048 -17.687 4.555 1.00 97.25 195 ARG A CA 1
ATOM 1530 C C . ARG A 1 195 ? 4.300 -16.893 4.186 1.00 97.25 195 ARG A C 1
ATOM 1532 O O . ARG A 1 195 ? 4.569 -16.718 3.004 1.00 97.25 195 ARG A O 1
ATOM 1539 N N . ILE A 1 196 ? 5.125 -16.504 5.160 1.00 97.56 196 ILE A N 1
ATOM 1540 C CA . ILE A 1 196 ? 6.440 -15.877 4.907 1.00 97.56 196 ILE A CA 1
ATOM 1541 C C . ILE A 1 196 ? 7.297 -16.784 4.005 1.00 97.56 196 ILE A C 1
ATOM 1543 O O . ILE A 1 196 ? 7.825 -16.345 2.981 1.00 97.56 196 ILE A O 1
ATOM 1547 N N . ALA A 1 197 ? 7.372 -18.081 4.328 1.00 96.88 197 ALA A N 1
ATOM 1548 C CA . ALA A 1 197 ? 8.125 -19.050 3.532 1.00 96.88 197 ALA A CA 1
ATOM 1549 C C . ALA A 1 197 ? 7.571 -19.220 2.106 1.00 96.88 197 ALA A C 1
ATOM 1551 O O . ALA A 1 197 ? 8.330 -19.492 1.174 1.00 96.88 197 ALA A O 1
ATOM 1552 N N . GLU A 1 198 ? 6.260 -19.078 1.918 1.00 96.94 198 GLU A N 1
ATOM 1553 C CA . GLU A 1 198 ? 5.631 -19.083 0.601 1.00 96.94 198 GLU A CA 1
ATOM 1554 C C . GLU A 1 198 ? 6.037 -17.866 -0.235 1.00 96.94 198 GLU A C 1
ATOM 1556 O O . GLU A 1 198 ? 6.496 -18.046 -1.366 1.00 96.94 198 GLU A O 1
ATOM 1561 N N . ILE A 1 199 ? 5.970 -16.660 0.337 1.00 96.69 199 ILE A N 1
ATOM 1562 C CA . ILE A 1 199 ? 6.373 -15.421 -0.343 1.00 96.69 199 ILE A CA 1
ATOM 1563 C C . ILE A 1 199 ? 7.850 -15.455 -0.750 1.00 96.69 199 ILE A C 1
ATOM 1565 O O . ILE A 1 199 ? 8.198 -15.045 -1.857 1.00 96.69 199 ILE A O 1
ATOM 1569 N N . SER A 1 200 ? 8.728 -16.040 0.070 1.00 95.75 200 SER A N 1
ATOM 1570 C CA . SER A 1 200 ? 10.132 -16.262 -0.314 1.00 95.75 200 SER A CA 1
ATOM 1571 C C . SER A 1 200 ? 10.274 -17.025 -1.644 1.00 95.75 200 SER A C 1
ATOM 1573 O O . SER A 1 200 ? 11.181 -16.763 -2.439 1.00 95.75 200 SER A O 1
ATOM 1575 N N . ARG A 1 201 ? 9.360 -17.965 -1.937 1.00 96.06 201 ARG A N 1
ATOM 1576 C CA . ARG A 1 201 ? 9.359 -18.707 -3.210 1.00 96.06 201 ARG A CA 1
ATOM 1577 C C . ARG A 1 201 ? 8.895 -17.847 -4.381 1.00 96.06 201 ARG A C 1
ATOM 1579 O O . ARG A 1 201 ? 9.329 -18.115 -5.499 1.00 96.06 201 ARG A O 1
ATOM 1586 N N . TRP A 1 202 ? 8.060 -16.833 -4.151 1.00 95.75 202 TRP A N 1
ATOM 1587 C CA . TRP A 1 202 ? 7.634 -15.903 -5.200 1.00 95.75 202 TRP A CA 1
ATOM 1588 C C . TRP A 1 202 ? 8.842 -15.164 -5.772 1.00 95.75 202 TRP A C 1
ATOM 1590 O O . TRP A 1 202 ? 9.029 -15.184 -6.984 1.00 95.75 202 TRP A O 1
ATOM 1600 N N . GLY A 1 203 ? 9.727 -14.644 -4.912 1.00 90.25 203 GLY A N 1
ATOM 1601 C CA . GLY A 1 203 ? 10.969 -13.989 -5.342 1.00 90.25 203 GLY A CA 1
ATOM 1602 C C . GLY A 1 203 ? 11.837 -14.879 -6.239 1.00 90.25 203 GLY A C 1
ATOM 1603 O O . GLY A 1 203 ? 12.317 -14.438 -7.278 1.00 90.25 203 GLY A O 1
ATOM 1604 N N . LYS A 1 204 ? 11.957 -16.175 -5.914 1.00 90.75 204 LYS A N 1
ATOM 1605 C CA . LYS A 1 204 ? 12.686 -17.142 -6.758 1.00 90.75 204 LYS A CA 1
ATOM 1606 C C . LYS A 1 204 ? 12.043 -17.329 -8.136 1.00 90.75 204 LYS A C 1
ATOM 1608 O O . LYS A 1 204 ? 12.763 -17.437 -9.124 1.00 90.75 204 LYS A O 1
ATOM 1613 N N . ARG A 1 205 ? 10.707 -17.383 -8.207 1.00 92.62 205 ARG A N 1
ATOM 1614 C CA . ARG A 1 205 ? 9.970 -17.517 -9.476 1.00 92.62 205 ARG A CA 1
ATOM 1615 C C . ARG A 1 205 ? 10.094 -16.266 -10.341 1.00 92.62 205 ARG A C 1
ATOM 1617 O O . ARG A 1 205 ? 10.321 -16.400 -11.536 1.00 92.62 205 ARG A O 1
ATOM 1624 N N . ILE A 1 206 ? 9.997 -15.086 -9.729 1.00 90.88 206 ILE A N 1
ATOM 1625 C CA . ILE A 1 206 ? 10.156 -13.796 -10.412 1.00 90.88 206 ILE A CA 1
ATOM 1626 C C . ILE A 1 206 ? 11.546 -13.727 -11.050 1.00 90.88 206 ILE A C 1
ATOM 1628 O O . ILE A 1 206 ? 11.651 -13.552 -12.260 1.00 90.88 206 ILE A O 1
ATOM 1632 N N . LEU A 1 207 ? 12.606 -13.995 -10.280 1.00 86.00 207 LEU A N 1
ATOM 1633 C CA . LEU A 1 207 ? 13.975 -14.025 -10.808 1.00 86.00 207 LEU A CA 1
ATOM 1634 C C . LEU A 1 207 ? 14.140 -15.024 -11.963 1.00 86.00 207 LEU A C 1
ATOM 1636 O O . LEU A 1 207 ? 14.767 -14.696 -12.963 1.00 86.00 207 LEU A O 1
ATOM 1640 N N . ALA A 1 208 ? 13.546 -16.216 -11.855 1.00 83.94 208 ALA A N 1
ATOM 1641 C CA . ALA A 1 208 ? 13.606 -17.222 -12.914 1.00 83.94 208 ALA A CA 1
ATOM 1642 C C . ALA A 1 208 ? 12.845 -16.823 -14.192 1.00 83.94 208 ALA A C 1
ATOM 1644 O O . ALA A 1 208 ? 13.200 -17.294 -15.262 1.00 83.94 208 ALA A O 1
ATOM 1645 N N . SER A 1 209 ? 11.814 -15.974 -14.100 1.00 80.12 209 SER A N 1
ATOM 1646 C CA . SER A 1 209 ? 11.063 -15.489 -15.270 1.00 80.12 209 SER A CA 1
ATOM 1647 C C . SER A 1 209 ? 11.774 -14.388 -16.067 1.00 80.12 209 SER A C 1
ATOM 1649 O O . SER A 1 209 ? 11.337 -14.060 -17.168 1.00 80.12 209 SER A O 1
ATOM 1651 N N . HIS A 1 210 ? 12.858 -13.826 -15.521 1.00 69.94 210 HIS A N 1
ATOM 1652 C CA . HIS A 1 210 ? 13.673 -12.784 -16.154 1.00 69.94 210 HIS A CA 1
ATOM 1653 C C . HIS A 1 210 ? 14.997 -13.308 -16.747 1.00 69.94 210 HIS A C 1
ATOM 1655 O O . HIS A 1 210 ? 15.759 -12.510 -17.295 1.00 69.94 210 HIS A O 1
ATOM 1661 N N . LEU A 1 211 ? 15.274 -14.613 -16.625 1.00 55.75 211 LEU A N 1
ATOM 1662 C CA . LEU A 1 211 ? 16.421 -15.314 -17.221 1.00 55.75 211 LEU A CA 1
ATOM 1663 C C . LEU A 1 211 ? 16.007 -16.030 -18.510 1.00 55.75 211 LEU A C 1
ATOM 1665 O O . LEU A 1 211 ? 16.830 -16.036 -19.451 1.00 55.75 211 LEU A O 1
#